Protein AF-A0A6F9AMZ8-F1 (afdb_monomer_lite)

Secondary structure (DSSP, 8-state):
----------PPP------PPEE-HHHHHHHHHSSS--EEEEE-S-HHHHHH--BTT-EE----HHHHHHTTT---HHHH---HHHHHHHHTT--SEEEEE-SS-SSGGGS-TTSHHHHHHHHHHHS--SPEEEEETTHHHHHHHH-GGGBPPPPPP----------------S----GGGSSSPEEEETTEEEE-HHHHT-HHHHHHTT--EEEE-STT---S-TTTSEEEE------S---S-------SSSSS--EEEEPPPP--

Radius of gyration: 23.76 Å; chains: 1; bounding box: 88×51×49 Å

Structure (mmCIF, N/CA/C/O backbone):
data_AF-A0A6F9AMZ8-F1
#
_entry.id   AF-A0A6F9AMZ8-F1
#
loop_
_atom_site.group_PDB
_atom_site.id
_atom_site.type_symbol
_atom_site.label_atom_id
_atom_site.label_alt_id
_atom_site.label_comp_id
_atom_site.label_asym_id
_atom_site.label_entity_id
_atom_site.label_seq_id
_atom_site.pdbx_PDB_ins_code
_atom_site.Cartn_x
_atom_site.Cartn_y
_atom_site.Cartn_z
_atom_site.occupancy
_atom_site.B_iso_or_equiv
_atom_site.auth_seq_id
_atom_site.auth_comp_id
_atom_site.auth_asym_id
_atom_site.auth_atom_id
_atom_site.pdbx_PDB_model_num
ATOM 1 N N . MET A 1 1 ? -40.903 28.924 -22.980 1.00 36.06 1 MET A N 1
ATOM 2 C CA . MET A 1 1 ? -40.533 27.976 -21.911 1.00 36.06 1 MET A CA 1
ATOM 3 C C . MET A 1 1 ? -39.067 27.618 -22.094 1.00 36.06 1 MET A C 1
ATOM 5 O O . MET A 1 1 ? -38.760 26.786 -22.932 1.00 36.06 1 MET A O 1
ATOM 9 N N . TYR A 1 2 ? -38.172 28.328 -21.408 1.00 31.27 2 TYR A N 1
ATOM 10 C CA . TYR A 1 2 ? -36.747 27.996 -21.334 1.00 31.27 2 TYR A CA 1
ATOM 11 C C . TYR A 1 2 ? -36.516 27.378 -19.954 1.00 31.27 2 TYR A C 1
ATOM 13 O O . TYR A 1 2 ? -36.885 27.982 -18.951 1.00 31.27 2 TYR A O 1
ATOM 21 N N . LEU A 1 3 ? -36.005 26.147 -19.924 1.00 33.28 3 LEU A N 1
ATOM 22 C CA . LEU A 1 3 ? -35.670 25.428 -18.698 1.00 33.28 3 LEU A CA 1
ATOM 23 C C . LEU A 1 3 ? -34.312 25.921 -18.190 1.00 33.28 3 LEU A C 1
ATOM 25 O O . LEU A 1 3 ? -33.304 25.801 -18.885 1.00 33.28 3 LEU A O 1
ATOM 29 N N . ASP A 1 4 ? -34.324 26.475 -16.981 1.00 30.81 4 ASP A N 1
ATOM 30 C CA . ASP A 1 4 ? -33.154 26.861 -16.197 1.00 30.81 4 ASP A CA 1
ATOM 31 C C . ASP A 1 4 ? -32.302 25.624 -15.871 1.00 30.81 4 ASP A C 1
ATOM 33 O O . ASP A 1 4 ? -32.706 24.744 -15.106 1.00 30.81 4 ASP A O 1
ATOM 37 N N . LEU A 1 5 ? -31.099 25.550 -16.442 1.00 36.03 5 LEU A N 1
ATOM 38 C CA . LEU A 1 5 ? -30.059 24.619 -16.008 1.00 36.03 5 LEU A CA 1
ATOM 39 C C . LEU A 1 5 ? -29.326 25.253 -14.825 1.00 36.03 5 LEU A C 1
ATOM 41 O O . LEU A 1 5 ? -28.305 25.922 -14.985 1.00 36.03 5 LEU A O 1
ATOM 45 N N . ALA A 1 6 ? -29.860 25.034 -13.624 1.00 33.53 6 ALA A N 1
ATOM 46 C CA . ALA A 1 6 ? -29.189 25.385 -12.382 1.00 33.53 6 ALA A CA 1
ATOM 47 C C . ALA A 1 6 ? -27.864 24.610 -12.271 1.00 33.53 6 ALA A C 1
ATOM 49 O O . ALA A 1 6 ? -27.819 23.427 -11.925 1.00 33.53 6 ALA A O 1
ATOM 50 N N . PHE A 1 7 ? -26.764 25.299 -12.568 1.00 36.53 7 PHE A N 1
ATOM 51 C CA . PHE A 1 7 ? -25.410 24.839 -12.299 1.00 36.53 7 PHE A CA 1
ATOM 52 C C . PHE A 1 7 ? -25.227 24.805 -10.775 1.00 36.53 7 PHE A C 1
ATOM 54 O O . PHE A 1 7 ? -24.954 25.822 -10.137 1.00 36.53 7 PHE A O 1
ATOM 61 N N . SER A 1 8 ? -25.435 23.637 -10.164 1.00 34.03 8 SER A N 1
ATOM 62 C CA . SER A 1 8 ? -25.160 23.441 -8.741 1.00 34.03 8 SER A CA 1
ATOM 63 C C . SER A 1 8 ? -23.647 23.484 -8.525 1.00 34.03 8 SER A C 1
ATOM 65 O O . SER A 1 8 ? -22.934 22.492 -8.698 1.00 34.03 8 SER A O 1
ATOM 67 N N . ALA A 1 9 ? -23.141 24.673 -8.196 1.00 36.59 9 ALA A N 1
ATOM 68 C CA . ALA A 1 9 ? -21.798 24.855 -7.681 1.00 36.59 9 ALA A CA 1
ATOM 69 C C . ALA A 1 9 ? -21.672 24.012 -6.405 1.00 36.59 9 ALA A C 1
ATOM 71 O O . ALA A 1 9 ? -22.252 24.338 -5.366 1.00 36.59 9 ALA A O 1
ATOM 72 N N . ARG A 1 10 ? -20.946 22.891 -6.499 1.00 43.25 10 ARG A N 1
ATOM 73 C CA . ARG A 1 10 ? -20.626 22.044 -5.349 1.00 43.25 10 ARG A CA 1
ATOM 74 C C . ARG A 1 10 ? -19.940 22.924 -4.309 1.00 43.25 10 ARG A C 1
ATOM 76 O O . ARG A 1 10 ? -18.829 23.402 -4.533 1.00 43.25 10 ARG A O 1
ATOM 83 N N . ARG A 1 11 ? -20.634 23.162 -3.193 1.00 38.06 11 ARG A N 1
ATOM 84 C CA . ARG A 1 11 ? -20.074 23.827 -2.015 1.00 38.06 11 ARG A CA 1
ATOM 85 C C . ARG A 1 11 ? -18.771 23.114 -1.625 1.00 38.06 11 ARG A C 1
ATOM 87 O O . ARG A 1 11 ? -18.717 21.884 -1.737 1.00 38.06 11 ARG A O 1
ATOM 94 N N . PRO A 1 12 ? -17.732 23.838 -1.171 1.00 37.72 12 PRO A N 1
ATOM 95 C CA . PRO A 1 12 ? -16.589 23.185 -0.548 1.00 37.72 12 PRO A CA 1
ATOM 96 C C . PRO A 1 12 ? -17.128 22.319 0.598 1.00 37.72 12 PRO A C 1
ATOM 98 O O . PRO A 1 12 ? -18.020 22.784 1.317 1.00 37.72 12 PRO A O 1
ATOM 101 N N . PRO A 1 13 ? -16.674 21.062 0.748 1.00 45.75 13 PRO A N 1
ATOM 102 C CA . PRO A 1 13 ? -17.138 20.245 1.850 1.00 45.75 13 PRO A CA 1
ATOM 103 C C . PRO A 1 13 ? -16.752 20.983 3.127 1.00 45.75 13 PRO A C 1
ATOM 105 O O . PRO A 1 13 ? -15.576 21.275 3.355 1.00 45.75 13 PRO A O 1
ATOM 108 N N . THR A 1 14 ? -17.754 21.332 3.930 1.00 39.12 14 THR A N 1
ATOM 109 C CA . THR A 1 14 ? -17.571 21.624 5.346 1.00 39.12 14 THR A CA 1
ATOM 110 C C . THR A 1 14 ? -16.615 20.566 5.883 1.00 39.12 14 THR A C 1
ATOM 112 O O . THR A 1 14 ? -16.843 19.376 5.662 1.00 39.12 14 THR A O 1
ATOM 115 N N . MET A 1 15 ? -15.505 20.986 6.495 1.00 40.94 15 MET A N 1
ATOM 116 C CA . MET A 1 15 ? -14.585 20.071 7.166 1.00 40.94 15 MET A CA 1
ATOM 117 C C . MET A 1 15 ? -15.348 19.416 8.316 1.00 40.94 15 MET A C 1
ATOM 119 O O . MET A 1 15 ? -15.366 19.924 9.432 1.00 40.94 15 MET A O 1
ATOM 123 N N . VAL A 1 16 ? -16.032 18.314 8.018 1.00 52.94 16 VAL A N 1
ATOM 124 C CA . VAL A 1 16 ? -16.505 17.379 9.026 1.00 52.94 16 VAL A CA 1
ATOM 125 C C . VAL A 1 16 ? -15.240 16.895 9.717 1.00 52.94 16 VAL A C 1
ATOM 127 O O . VAL A 1 16 ? -14.312 16.430 9.050 1.00 52.94 16 VAL A O 1
ATOM 130 N N . ILE A 1 17 ? -15.158 17.090 11.029 1.00 56.91 17 ILE A N 1
ATOM 131 C CA . ILE A 1 17 ? -14.096 16.492 11.830 1.00 56.91 17 ILE A CA 1
ATOM 132 C C . ILE A 1 17 ? -14.255 14.981 11.639 1.00 56.91 17 ILE A C 1
ATOM 134 O O . ILE A 1 17 ? -15.231 14.395 12.096 1.00 56.91 17 ILE A O 1
ATOM 138 N N . MET A 1 18 ? -13.361 14.380 10.855 1.00 69.19 18 MET A N 1
ATOM 139 C CA . MET A 1 18 ? -13.311 12.934 10.695 1.00 69.19 18 MET A CA 1
ATOM 140 C C . MET A 1 18 ? -12.630 12.369 11.931 1.00 69.19 18 MET A C 1
ATOM 142 O O . MET A 1 18 ? -11.423 12.533 12.098 1.00 69.19 18 MET A O 1
ATOM 146 N N . GLU A 1 19 ? -13.408 11.721 12.786 1.00 80.25 19 GLU A N 1
ATOM 147 C CA . GLU A 1 19 ? -12.882 10.902 13.869 1.00 80.25 19 GLU A CA 1
ATOM 148 C C . GLU A 1 19 ? -12.867 9.451 13.399 1.00 80.25 19 GLU A C 1
ATOM 150 O O . GLU A 1 19 ? -13.909 8.864 13.110 1.00 80.25 19 GLU A O 1
ATOM 155 N N . VAL A 1 20 ? -11.667 8.891 13.263 1.00 90.12 20 VAL A N 1
ATOM 156 C CA . VAL A 1 20 ? -11.475 7.469 12.977 1.00 90.12 20 VAL A CA 1
ATOM 157 C C . VAL A 1 20 ? -11.082 6.788 14.284 1.00 90.12 20 VAL A C 1
ATOM 159 O O . VAL A 1 20 ? -10.084 7.200 14.884 1.00 90.12 20 VAL A O 1
ATOM 162 N N . PRO A 1 21 ? -11.829 5.770 14.747 1.00 94.06 21 PRO A N 1
ATOM 163 C CA . PRO A 1 21 ? -11.469 5.040 15.953 1.00 94.06 21 PRO A CA 1
ATOM 164 C C . PRO A 1 21 ? -10.125 4.331 15.774 1.00 94.06 21 PRO A C 1
ATOM 166 O O . PRO A 1 21 ? -9.800 3.831 14.693 1.00 94.06 21 PRO A O 1
ATOM 169 N N . SER A 1 22 ? -9.335 4.278 16.843 1.00 95.12 22 SER A N 1
ATOM 170 C CA . SER A 1 22 ? -8.079 3.538 16.851 1.00 95.12 22 SER A CA 1
ATOM 171 C C . SER A 1 22 ? -8.275 2.090 17.300 1.00 95.12 22 SER A C 1
ATOM 173 O O . SER A 1 22 ? -9.162 1.782 18.093 1.00 95.12 22 SER A O 1
ATOM 175 N N . ILE A 1 23 ? -7.422 1.208 16.789 1.00 96.81 23 ILE A N 1
ATOM 176 C CA . ILE A 1 23 ? -7.303 -0.196 17.183 1.00 96.81 23 ILE A CA 1
ATOM 177 C C . ILE A 1 23 ? -5.849 -0.472 17.582 1.00 96.81 23 ILE A C 1
ATOM 179 O O . ILE A 1 23 ? -4.932 0.122 17.011 1.00 96.81 23 ILE A O 1
ATOM 183 N N . ASP A 1 24 ? -5.628 -1.324 18.582 1.00 97.38 24 ASP A N 1
ATOM 184 C CA . ASP A 1 24 ? -4.285 -1.755 18.979 1.00 97.38 24 ASP A CA 1
ATOM 185 C C . ASP A 1 24 ? -3.801 -2.968 18.166 1.00 97.38 24 ASP A C 1
ATOM 187 O O . ASP A 1 24 ? -4.548 -3.577 17.393 1.00 97.38 24 ASP A O 1
ATOM 191 N N . ALA A 1 25 ? -2.517 -3.298 18.312 1.00 97.12 25 ALA A N 1
ATOM 192 C CA . ALA A 1 25 ? -1.892 -4.381 17.564 1.00 97.12 25 ALA A CA 1
ATOM 193 C C . ALA A 1 25 ? -2.516 -5.749 17.892 1.00 97.12 25 ALA A C 1
ATOM 195 O O . ALA A 1 25 ? -2.756 -6.542 16.982 1.00 97.12 25 ALA A O 1
ATOM 196 N N . VAL A 1 26 ? -2.849 -5.991 19.165 1.00 96.75 26 VAL A N 1
ATOM 197 C CA . VAL A 1 26 ? -3.501 -7.225 19.641 1.00 96.75 26 VAL A CA 1
ATOM 198 C C . VAL A 1 26 ? -4.851 -7.431 18.952 1.00 96.75 26 VAL A C 1
ATOM 200 O O . VAL A 1 26 ? -5.143 -8.509 18.434 1.00 96.75 26 VAL A O 1
ATOM 203 N N . SER A 1 27 ? -5.673 -6.385 18.909 1.00 95.75 27 SER A N 1
ATOM 204 C CA . SER A 1 27 ? -6.998 -6.437 18.297 1.00 95.75 27 SER A CA 1
ATOM 205 C C . SER A 1 27 ? -6.905 -6.583 16.777 1.00 95.75 27 SER A C 1
ATOM 207 O O . SER A 1 27 ? -7.666 -7.357 16.198 1.00 95.75 27 SER A O 1
ATOM 209 N N . LEU A 1 28 ? -5.948 -5.905 16.120 1.00 96.38 28 LEU A N 1
ATOM 210 C CA . LEU A 1 28 ? -5.690 -6.106 14.689 1.00 96.38 28 LEU A CA 1
ATOM 211 C C . LEU A 1 28 ? -5.274 -7.552 14.398 1.00 96.38 28 LEU A C 1
ATOM 213 O O . LEU A 1 28 ? -5.799 -8.155 13.465 1.00 96.38 28 LEU A O 1
ATOM 217 N N . ARG A 1 29 ? -4.378 -8.131 15.201 1.00 95.19 29 ARG A N 1
ATOM 218 C CA . ARG A 1 29 ? -3.999 -9.540 15.069 1.00 95.19 29 ARG A CA 1
ATOM 219 C C . ARG A 1 29 ? -5.225 -10.456 15.136 1.00 95.19 29 ARG A C 1
ATOM 221 O O . ARG A 1 29 ? -5.391 -11.294 14.254 1.00 95.19 29 ARG A O 1
ATOM 228 N N . GLY A 1 30 ? -6.114 -10.244 16.108 1.00 93.75 30 GLY A N 1
ATOM 229 C CA . GLY A 1 30 ? -7.360 -11.010 16.219 1.00 93.75 30 GLY A CA 1
ATOM 230 C C . GLY A 1 30 ? -8.255 -10.906 14.976 1.00 93.75 30 GLY A C 1
ATOM 231 O O . GLY A 1 30 ? -8.866 -11.894 14.576 1.00 93.75 30 GLY A O 1
ATOM 232 N N . LEU A 1 31 ? -8.293 -9.739 14.318 1.00 92.75 31 LEU A N 1
ATOM 233 C CA . LEU A 1 31 ? -9.015 -9.557 13.051 1.00 92.75 31 LEU A CA 1
ATOM 234 C C . LEU A 1 31 ? -8.361 -10.282 11.865 1.00 92.75 31 LEU A C 1
ATOM 236 O O . LEU A 1 31 ? -9.064 -10.648 10.926 1.00 92.75 31 LEU A O 1
ATOM 240 N N . LEU A 1 32 ? -7.036 -10.447 11.879 1.00 92.19 32 LEU A N 1
ATOM 241 C CA . LEU A 1 32 ? -6.281 -11.107 10.810 1.00 92.19 32 LEU A CA 1
ATOM 242 C C . LEU A 1 32 ? -6.277 -12.636 10.942 1.00 92.19 32 LEU A C 1
ATOM 244 O O . LEU A 1 32 ? -6.257 -13.326 9.927 1.00 92.19 32 LEU A O 1
ATOM 248 N N . GLU A 1 33 ? -6.282 -13.157 12.170 1.00 88.94 33 GLU A N 1
ATOM 249 C CA . GLU A 1 33 ? -6.284 -14.601 12.461 1.00 88.94 33 GLU A CA 1
ATOM 250 C C . GLU A 1 33 ? -7.698 -15.213 12.502 1.00 88.94 33 GLU A C 1
ATOM 252 O O . GLU A 1 33 ? -7.834 -16.435 12.508 1.00 88.94 33 GLU A O 1
ATOM 257 N N . GLY A 1 34 ? -8.752 -14.391 12.549 1.00 76.94 34 GLY A N 1
ATOM 258 C CA . GLY A 1 34 ? -10.135 -14.862 12.628 1.00 76.94 34 GLY A CA 1
ATOM 259 C C . GLY A 1 34 ? -10.573 -15.711 11.425 1.00 76.94 34 GLY A C 1
ATOM 260 O O . GLY A 1 34 ? -10.148 -15.485 10.296 1.00 76.94 34 GLY A O 1
ATOM 261 N N . GLU A 1 35 ? -11.490 -16.658 11.660 1.00 58.66 35 GLU A N 1
ATOM 262 C CA . GLU A 1 35 ? -11.993 -17.613 10.649 1.00 58.66 35 GLU A CA 1
ATOM 263 C C . GLU A 1 35 ? -12.826 -16.977 9.513 1.00 58.66 35 GLU A C 1
ATOM 265 O O . GLU A 1 35 ? -13.243 -17.672 8.588 1.00 58.66 35 GLU A O 1
ATOM 270 N N . ASP A 1 36 ? -13.052 -15.661 9.544 1.00 55.28 36 ASP A N 1
ATOM 271 C CA . ASP A 1 36 ? -13.766 -14.927 8.501 1.00 55.28 36 ASP A CA 1
ATOM 272 C C . ASP A 1 36 ? -12.936 -13.710 8.036 1.00 55.28 36 ASP A C 1
ATOM 274 O O . ASP A 1 36 ? -12.814 -12.729 8.783 1.00 55.28 36 ASP A O 1
ATOM 278 N N . PRO A 1 37 ? -12.327 -13.746 6.831 1.00 60.91 37 PRO A N 1
ATOM 279 C CA . PRO A 1 37 ? -11.331 -12.777 6.375 1.00 60.91 37 PRO A CA 1
ATOM 280 C C . PRO A 1 37 ? -11.999 -11.494 5.862 1.00 60.91 37 PRO A C 1
ATOM 282 O O . PRO A 1 37 ? -11.963 -11.162 4.676 1.00 60.91 37 PRO A O 1
ATOM 285 N N . GLY A 1 38 ? -12.619 -10.759 6.783 1.00 84.25 38 GLY A N 1
ATOM 286 C CA . GLY A 1 38 ? -13.282 -9.485 6.522 1.00 84.25 38 GLY A CA 1
ATOM 287 C C . GLY A 1 38 ? -12.400 -8.258 6.770 1.00 84.25 38 GLY A C 1
ATOM 288 O O . GLY A 1 38 ? -12.927 -7.149 6.746 1.00 84.25 38 GLY A O 1
ATOM 289 N N . CYS A 1 39 ? -11.101 -8.412 7.048 1.00 92.88 39 CYS A N 1
ATOM 290 C CA . CYS A 1 39 ? -10.210 -7.295 7.370 1.00 92.88 39 CYS A CA 1
ATOM 291 C C . CYS A 1 39 ? -9.264 -6.959 6.209 1.00 92.88 39 CYS A C 1
ATOM 293 O O . CYS A 1 39 ? -8.435 -7.776 5.812 1.00 92.88 39 CYS A O 1
ATOM 295 N N . LEU A 1 40 ? -9.348 -5.728 5.701 1.00 94.44 40 LEU A N 1
ATOM 296 C CA . LEU A 1 40 ? -8.389 -5.170 4.748 1.00 94.44 40 LEU A CA 1
ATOM 297 C C . LEU A 1 40 ? -7.435 -4.214 5.461 1.00 94.44 40 LEU A C 1
ATOM 299 O O . LEU A 1 40 ? -7.866 -3.218 6.040 1.00 94.44 40 LEU A O 1
ATOM 303 N N . VAL A 1 41 ? -6.131 -4.465 5.357 1.00 96.69 41 VAL A N 1
ATOM 304 C CA . VAL A 1 41 ? -5.103 -3.549 5.866 1.00 96.69 41 VAL A CA 1
ATOM 305 C C . VAL A 1 41 ? -4.577 -2.679 4.728 1.00 96.69 41 VAL A C 1
ATOM 307 O O . VAL A 1 41 ? -4.056 -3.189 3.734 1.00 96.69 41 VAL A O 1
ATOM 310 N N . LEU A 1 42 ? -4.698 -1.361 4.883 1.00 96.31 42 LEU A N 1
ATOM 311 C CA . LEU A 1 42 ? -4.205 -0.353 3.950 1.00 96.31 42 LEU A CA 1
ATOM 312 C C . LEU A 1 42 ? -2.976 0.352 4.535 1.00 96.31 42 LEU A C 1
ATOM 314 O O . LEU A 1 42 ? -3.078 1.234 5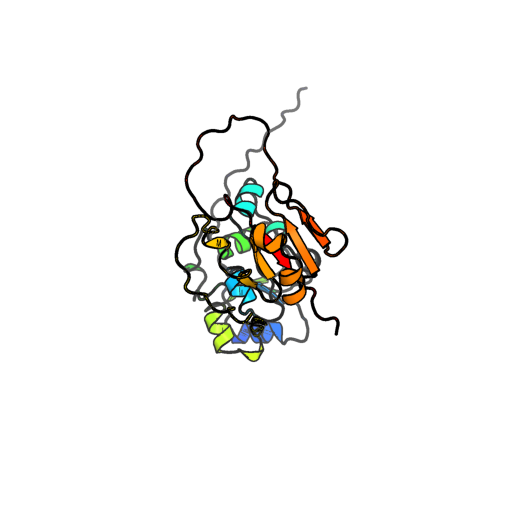.392 1.00 96.31 42 LEU A O 1
ATOM 318 N N . ASP A 1 43 ? -1.802 -0.031 4.041 1.00 96.81 43 ASP A N 1
ATOM 319 C CA . ASP A 1 43 ? -0.522 0.529 4.468 1.00 96.81 43 ASP A CA 1
ATOM 320 C C . ASP A 1 43 ? -0.262 1.859 3.747 1.00 96.81 43 ASP A C 1
ATOM 322 O O . ASP A 1 43 ? -0.086 1.908 2.526 1.00 96.81 43 ASP A O 1
ATOM 326 N N . CYS A 1 44 ? -0.265 2.952 4.510 1.00 95.56 44 CYS A N 1
ATOM 327 C CA . CYS A 1 44 ? -0.092 4.312 4.003 1.00 95.56 44 CYS A CA 1
ATOM 328 C C . CYS A 1 44 ? 1.356 4.816 4.073 1.00 95.56 44 CYS A C 1
ATOM 330 O O . CYS A 1 44 ? 1.593 6.003 3.807 1.00 95.56 44 CYS A O 1
ATOM 332 N N . ARG A 1 45 ? 2.315 3.952 4.431 1.00 94.75 45 ARG A N 1
ATOM 333 C CA . ARG A 1 45 ? 3.742 4.283 4.434 1.00 94.75 45 ARG A CA 1
ATOM 334 C C . ARG A 1 45 ? 4.267 4.426 3.011 1.00 94.75 45 ARG A C 1
ATOM 336 O O . ARG A 1 45 ? 3.592 4.158 2.010 1.00 94.75 45 ARG A O 1
ATOM 343 N N . SER A 1 46 ? 5.511 4.888 2.919 1.00 90.19 46 SER A N 1
ATOM 344 C CA . SER A 1 46 ? 6.190 5.004 1.634 1.00 90.19 46 SER A CA 1
ATOM 345 C C . SER A 1 46 ? 6.284 3.643 0.938 1.00 90.19 46 SER A C 1
ATOM 347 O O . SER A 1 46 ? 6.386 2.603 1.586 1.00 90.19 46 SER A O 1
ATOM 349 N N . PHE A 1 47 ? 6.307 3.657 -0.396 1.00 86.31 47 PHE A N 1
ATOM 350 C CA . PHE A 1 47 ? 6.493 2.443 -1.188 1.00 86.31 47 PHE A CA 1
ATOM 351 C C . PHE A 1 47 ? 7.767 1.686 -0.783 1.00 86.31 47 PHE A C 1
ATOM 353 O O . PHE A 1 47 ? 7.749 0.464 -0.702 1.00 86.31 47 PHE A O 1
ATOM 360 N N . PHE A 1 48 ? 8.858 2.392 -0.475 1.00 85.56 48 PHE A N 1
ATOM 361 C CA . PHE A 1 48 ? 10.087 1.754 -0.001 1.00 85.56 48 PHE A CA 1
ATOM 362 C C . PHE A 1 48 ? 9.894 1.090 1.364 1.00 85.56 48 PHE A C 1
ATOM 364 O O . PHE A 1 48 ? 10.198 -0.090 1.489 1.00 85.56 48 PHE A O 1
ATOM 371 N N . SER A 1 49 ? 9.309 1.796 2.340 1.00 90.94 49 SER A N 1
ATOM 372 C CA . SER A 1 49 ? 9.017 1.238 3.671 1.00 90.94 49 SER A CA 1
ATOM 373 C C . SER A 1 49 ? 8.171 -0.033 3.575 1.00 90.94 49 SER A C 1
ATOM 375 O O . SER A 1 49 ? 8.494 -1.033 4.209 1.00 90.94 49 SER A O 1
ATOM 377 N N . PHE A 1 50 ? 7.129 -0.009 2.737 1.00 92.12 50 PHE A N 1
ATOM 378 C CA . PHE A 1 50 ? 6.261 -1.160 2.499 1.00 92.12 50 PHE A CA 1
ATOM 379 C C . PHE A 1 50 ? 7.020 -2.349 1.898 1.00 92.12 50 PHE A C 1
ATOM 381 O O . PHE A 1 50 ? 6.896 -3.468 2.386 1.00 92.12 50 PHE A O 1
ATOM 388 N N . ASN A 1 51 ? 7.824 -2.129 0.852 1.00 87.69 51 ASN A N 1
ATOM 389 C CA . ASN A 1 51 ? 8.564 -3.224 0.215 1.00 87.69 51 ASN A CA 1
ATOM 390 C C . ASN A 1 51 ? 9.712 -3.761 1.078 1.00 87.69 51 ASN A C 1
ATOM 392 O O . ASN A 1 51 ? 10.107 -4.908 0.894 1.00 87.69 51 ASN A O 1
ATOM 396 N N . SER A 1 52 ? 10.251 -2.966 2.006 1.00 88.50 52 SER A N 1
ATOM 397 C CA . SER A 1 52 ? 11.236 -3.463 2.971 1.00 88.50 52 SER A CA 1
ATOM 398 C C . SER A 1 52 ? 10.614 -4.461 3.948 1.00 88.50 52 SER A C 1
ATOM 400 O O . SER A 1 52 ? 11.218 -5.494 4.219 1.00 88.50 52 SER A O 1
ATOM 402 N N . SER A 1 53 ? 9.424 -4.165 4.473 1.00 93.69 53 SER A N 1
ATOM 403 C CA . SER A 1 53 ? 8.624 -5.080 5.294 1.00 93.69 53 SER A CA 1
ATOM 404 C C . SER A 1 53 ? 7.232 -4.485 5.505 1.00 93.69 53 SER A C 1
ATOM 406 O O . SER A 1 53 ? 7.100 -3.271 5.656 1.00 93.69 53 SER A O 1
ATOM 408 N N . HIS A 1 54 ? 6.194 -5.313 5.536 1.00 95.62 54 HIS A N 1
ATOM 409 C CA . HIS A 1 54 ? 4.802 -4.912 5.765 1.00 95.62 54 HIS A CA 1
ATOM 410 C C . HIS A 1 54 ? 4.005 -6.053 6.403 1.00 95.62 54 HIS A C 1
ATOM 412 O O . HIS A 1 54 ? 4.444 -7.200 6.391 1.00 95.62 54 HIS A O 1
ATOM 418 N N . ILE A 1 55 ? 2.820 -5.760 6.946 1.00 96.69 55 ILE A N 1
ATOM 419 C CA . ILE A 1 55 ? 1.927 -6.790 7.501 1.00 96.69 55 ILE A CA 1
ATOM 420 C C . ILE A 1 55 ? 1.475 -7.716 6.366 1.00 96.69 55 ILE A C 1
ATOM 422 O O . ILE A 1 55 ? 1.060 -7.240 5.307 1.00 96.69 55 ILE A O 1
ATOM 426 N N . SER A 1 56 ? 1.537 -9.027 6.571 1.00 93.75 56 SER A N 1
ATOM 427 C CA . SER A 1 56 ? 1.147 -10.018 5.565 1.00 93.75 56 SER A CA 1
ATOM 428 C C . SER A 1 56 ? -0.296 -9.796 5.101 1.00 93.75 56 SER A C 1
ATOM 430 O O . SER A 1 56 ? -1.196 -9.592 5.911 1.00 93.75 56 SER A O 1
ATOM 432 N N . GLY A 1 57 ? -0.518 -9.789 3.784 1.00 91.19 57 GLY A N 1
ATOM 433 C CA . GLY A 1 57 ? -1.835 -9.526 3.189 1.00 91.19 57 GLY A CA 1
ATOM 434 C C . GLY A 1 57 ? -2.261 -8.051 3.155 1.00 91.19 57 GLY A C 1
ATOM 435 O O . GLY A 1 57 ? -3.322 -7.741 2.611 1.00 91.19 57 GLY A O 1
ATOM 436 N N . SER A 1 58 ? -1.452 -7.123 3.681 1.00 94.56 58 SER A N 1
ATOM 437 C CA . SER A 1 58 ? -1.727 -5.687 3.550 1.00 94.56 58 SER A CA 1
ATOM 438 C C . SER A 1 58 ? -1.498 -5.176 2.124 1.00 94.56 58 SER A C 1
ATOM 440 O O . SER A 1 58 ? -0.724 -5.729 1.344 1.00 94.56 58 SER A O 1
ATOM 442 N N . THR A 1 59 ? -2.187 -4.092 1.773 1.00 93.88 59 THR A N 1
ATOM 443 C CA . THR A 1 59 ? -2.070 -3.424 0.473 1.00 93.88 59 THR A CA 1
ATOM 444 C C . THR A 1 59 ? -1.491 -2.028 0.658 1.00 93.88 59 THR A C 1
ATOM 446 O O . THR A 1 59 ? -2.049 -1.216 1.396 1.00 93.88 59 THR A O 1
ATOM 449 N N . ASN A 1 60 ? -0.401 -1.710 -0.047 1.00 93.81 60 ASN A N 1
ATOM 450 C CA . ASN A 1 60 ? 0.139 -0.352 -0.055 1.00 93.81 60 ASN A CA 1
ATOM 451 C C . ASN A 1 60 ? -0.804 0.616 -0.777 1.00 93.81 60 ASN A C 1
ATOM 453 O O . ASN A 1 60 ? -1.183 0.401 -1.935 1.00 93.81 60 ASN A O 1
ATOM 457 N N . VAL A 1 61 ? -1.127 1.721 -0.113 1.00 91.81 61 VAL A N 1
ATOM 458 C CA . VAL A 1 61 ? -1.934 2.789 -0.691 1.00 91.81 61 VAL A CA 1
ATOM 459 C C . VAL A 1 61 ? -1.110 3.572 -1.704 1.00 91.81 61 VAL A C 1
ATOM 461 O O . VAL A 1 61 ? -0.075 4.163 -1.386 1.00 91.81 61 VAL A O 1
ATOM 464 N N . ARG A 1 62 ? -1.600 3.653 -2.947 1.00 77.12 62 ARG A N 1
ATOM 465 C CA . ARG A 1 62 ? -0.903 4.411 -3.993 1.00 77.12 62 ARG A CA 1
ATOM 466 C C . ARG A 1 62 ? -1.257 5.880 -3.958 1.00 77.12 62 ARG A C 1
ATOM 468 O O . ARG A 1 62 ? -2.225 6.333 -4.559 1.00 77.12 62 ARG A O 1
ATOM 475 N N . PHE A 1 63 ? -0.378 6.654 -3.338 1.00 74.44 63 PHE A N 1
ATOM 476 C CA . PHE A 1 63 ? -0.568 8.089 -3.272 1.00 74.44 63 PHE A CA 1
ATOM 477 C C . PHE A 1 63 ? 0.700 8.875 -3.599 1.00 74.44 63 PHE A C 1
ATOM 479 O O . PHE A 1 63 ? 1.530 9.151 -2.741 1.00 74.44 63 PHE A O 1
ATOM 486 N N . SER A 1 64 ? 0.843 9.270 -4.868 1.00 69.38 64 SER A N 1
ATOM 487 C CA . SER A 1 64 ? 1.935 10.140 -5.321 1.00 69.38 64 SER A CA 1
ATOM 488 C C . SER A 1 64 ? 1.444 11.546 -5.667 1.00 69.38 64 SER A C 1
ATOM 490 O O . SER A 1 64 ? 0.259 11.776 -5.927 1.00 69.38 64 SER A O 1
ATOM 492 N N . THR A 1 65 ? 2.372 12.502 -5.752 1.00 72.00 65 THR A N 1
ATOM 493 C CA . THR A 1 65 ? 2.097 13.859 -6.264 1.00 72.00 65 THR A CA 1
ATOM 494 C C . THR A 1 65 ? 1.453 13.830 -7.655 1.00 72.00 65 THR A C 1
ATOM 496 O O . THR A 1 65 ? 0.610 14.670 -7.974 1.00 72.00 65 THR A O 1
ATOM 499 N N . ILE A 1 66 ? 1.792 12.823 -8.466 1.00 72.50 66 ILE A N 1
ATOM 500 C CA . ILE A 1 66 ? 1.216 12.584 -9.791 1.00 72.50 66 ILE A CA 1
ATOM 501 C C . ILE A 1 66 ? -0.242 12.131 -9.676 1.00 72.50 66 ILE A C 1
ATOM 503 O O . ILE A 1 66 ? -1.091 12.674 -10.382 1.00 72.50 66 ILE A O 1
ATOM 507 N N . VAL A 1 67 ? -0.547 11.182 -8.783 1.00 72.75 67 VAL A N 1
ATOM 508 C CA . VAL A 1 67 ? -1.929 10.737 -8.518 1.00 72.75 67 VAL A CA 1
ATOM 509 C C . VAL A 1 67 ? -2.775 11.920 -8.046 1.00 72.75 67 VAL A C 1
ATOM 511 O O . VAL A 1 67 ? -3.827 12.188 -8.627 1.00 72.75 67 VAL A O 1
ATOM 514 N N . ARG A 1 68 ? -2.261 12.712 -7.092 1.00 74.25 68 ARG A N 1
ATOM 515 C CA . ARG A 1 68 ? -2.925 13.926 -6.587 1.00 74.25 68 ARG A CA 1
ATOM 516 C C . ARG A 1 68 ? -3.222 14.933 -7.706 1.00 74.25 68 ARG A C 1
ATOM 518 O O . ARG A 1 68 ? -4.334 15.450 -7.774 1.00 74.25 68 ARG A O 1
ATOM 525 N N . ARG A 1 69 ? -2.262 15.185 -8.609 1.00 74.25 69 ARG A N 1
ATOM 526 C CA . ARG A 1 69 ? -2.459 16.077 -9.771 1.00 74.25 69 ARG A CA 1
ATOM 527 C C . ARG A 1 69 ? -3.480 15.528 -10.770 1.00 74.25 69 ARG A C 1
ATOM 529 O O . ARG A 1 69 ? -4.279 16.295 -11.303 1.00 74.25 69 ARG A O 1
ATOM 536 N N . ARG A 1 70 ? -3.461 14.219 -11.045 1.00 72.69 70 ARG A N 1
ATOM 537 C CA . ARG A 1 70 ? -4.356 13.581 -12.031 1.00 72.69 70 ARG A CA 1
ATOM 538 C C . ARG A 1 70 ? -5.804 13.501 -11.558 1.00 72.69 70 ARG A C 1
ATOM 540 O O . ARG A 1 70 ? -6.698 13.575 -12.392 1.00 72.69 70 ARG A O 1
ATOM 547 N N . ALA A 1 71 ? -6.027 13.425 -10.251 1.00 70.94 71 ALA A N 1
ATOM 548 C CA . ALA A 1 71 ? -7.353 13.283 -9.662 1.00 70.94 71 ALA A CA 1
ATOM 549 C C . ALA A 1 71 ? -8.240 14.548 -9.721 1.00 70.94 71 ALA A C 1
ATOM 551 O O . ALA A 1 71 ? -9.366 14.513 -9.237 1.00 70.94 71 ALA A O 1
ATOM 552 N N . ARG A 1 72 ? -7.764 15.674 -10.289 1.00 67.69 72 ARG A N 1
ATOM 553 C CA . ARG A 1 72 ? -8.546 16.907 -10.567 1.00 67.69 72 ARG A CA 1
ATOM 554 C C . ARG A 1 72 ? -9.483 17.368 -9.425 1.00 67.69 72 ARG A C 1
ATOM 556 O O . ARG A 1 72 ? -10.559 17.893 -9.683 1.00 67.69 72 ARG A O 1
ATOM 563 N N . GLY A 1 73 ? -9.076 17.189 -8.165 1.00 62.53 73 GLY A N 1
ATOM 564 C CA . GLY A 1 73 ? -9.838 17.623 -6.983 1.00 62.53 73 GLY A CA 1
ATOM 565 C C . GLY A 1 73 ? -10.681 16.545 -6.283 1.00 62.53 73 GLY A C 1
ATOM 566 O O . GLY A 1 73 ? -11.267 16.832 -5.239 1.00 62.53 73 GLY A O 1
ATOM 567 N N . GLY A 1 74 ? -10.711 15.303 -6.782 1.00 70.56 74 GLY A N 1
ATOM 568 C CA . GLY A 1 74 ? -11.456 14.198 -6.170 1.00 70.56 74 GLY A CA 1
ATOM 569 C C . GLY A 1 74 ? -10.657 12.900 -6.112 1.00 70.56 74 GLY A C 1
ATOM 570 O O . GLY A 1 74 ? -10.543 12.191 -7.105 1.00 70.56 74 GLY A O 1
ATOM 571 N N . LEU A 1 75 ? -10.129 12.571 -4.934 1.00 77.44 75 LEU A N 1
ATOM 572 C CA . LEU A 1 75 ? -9.540 11.261 -4.659 1.00 77.44 75 LEU A CA 1
ATOM 573 C C . LEU A 1 75 ? -10.659 10.300 -4.270 1.00 77.44 75 LEU A C 1
ATOM 575 O O . LEU A 1 75 ? -11.396 10.581 -3.328 1.00 77.44 75 LEU A O 1
ATOM 579 N N . GLY A 1 76 ? -10.782 9.206 -5.014 1.00 83.44 76 GLY A N 1
ATOM 580 C CA . GLY A 1 76 ? -11.724 8.119 -4.735 1.00 83.44 76 GLY A CA 1
ATOM 581 C C . GLY A 1 76 ? -11.002 6.789 -4.541 1.00 83.44 76 GLY A C 1
ATOM 582 O O . GLY A 1 76 ? -9.789 6.710 -4.760 1.00 83.44 76 GLY A O 1
ATOM 583 N N . VAL A 1 77 ? -11.756 5.743 -4.199 1.00 84.88 77 VAL A N 1
ATOM 584 C CA . VAL A 1 77 ? -11.237 4.401 -3.874 1.00 84.88 77 VAL A CA 1
ATOM 585 C C . VAL A 1 77 ? -10.301 3.848 -4.959 1.00 84.88 77 VAL A C 1
ATOM 587 O O . VAL A 1 77 ? -9.225 3.337 -4.655 1.00 84.88 77 VAL A O 1
ATOM 590 N N . GLY A 1 78 ? -10.626 4.056 -6.241 1.00 83.69 78 GLY A N 1
ATOM 591 C CA . GLY A 1 78 ? -9.781 3.616 -7.362 1.00 83.69 78 GLY A CA 1
ATOM 592 C C . GLY A 1 78 ? -8.384 4.241 -7.433 1.00 83.69 78 GLY A C 1
ATOM 593 O O . GLY A 1 78 ? -7.509 3.705 -8.106 1.00 83.69 78 GLY A O 1
ATOM 594 N N . HIS A 1 79 ? -8.152 5.353 -6.734 1.00 83.19 79 HIS A N 1
ATOM 595 C CA . HIS A 1 79 ? -6.829 5.972 -6.649 1.00 83.19 79 HIS A CA 1
ATOM 596 C C . HIS A 1 79 ? -6.007 5.420 -5.484 1.00 83.19 79 HIS A C 1
ATOM 598 O O . HIS A 1 79 ? -4.785 5.419 -5.575 1.00 83.19 79 HIS A O 1
ATOM 604 N N . ILE A 1 80 ? -6.659 4.975 -4.406 1.00 86.12 80 ILE A N 1
ATOM 605 C CA . ILE A 1 80 ? -5.989 4.524 -3.179 1.00 86.12 80 ILE A CA 1
ATOM 606 C C . ILE A 1 80 ? -5.698 3.019 -3.206 1.00 86.12 80 ILE A C 1
ATOM 608 O O . ILE A 1 80 ? -4.635 2.616 -2.742 1.00 86.12 80 ILE A O 1
ATOM 612 N N . VAL A 1 81 ? -6.575 2.215 -3.821 1.00 88.19 81 VAL A N 1
ATOM 613 C CA . VAL A 1 81 ? -6.418 0.760 -3.979 1.00 88.19 81 VAL A CA 1
ATOM 614 C C . VAL A 1 81 ? -6.188 0.433 -5.463 1.00 88.19 81 VAL A C 1
ATOM 616 O O . VAL A 1 81 ? -7.141 0.408 -6.251 1.00 88.19 81 VAL A O 1
ATOM 619 N N . PRO A 1 82 ? -4.926 0.227 -5.892 1.00 77.44 82 PRO A N 1
ATOM 620 C CA . PRO A 1 82 ? -4.609 0.009 -7.302 1.00 77.44 82 PRO A CA 1
ATOM 621 C C . PRO A 1 82 ? -4.940 -1.403 -7.791 1.00 77.44 82 PRO A C 1
ATOM 623 O O . PRO A 1 82 ? -5.213 -1.563 -8.977 1.00 77.44 82 PRO A O 1
ATOM 626 N N . ASN A 1 83 ? -4.890 -2.407 -6.908 1.00 86.00 83 ASN A N 1
ATOM 627 C CA . ASN A 1 83 ? -5.262 -3.776 -7.246 1.00 86.00 83 ASN A CA 1
ATOM 628 C C . ASN A 1 83 ? -6.775 -3.832 -7.501 1.00 86.00 83 ASN A C 1
ATOM 630 O O . ASN A 1 83 ? -7.562 -3.401 -6.657 1.00 86.00 83 ASN A O 1
ATOM 634 N N . GLU A 1 84 ? -7.170 -4.301 -8.685 1.00 88.62 84 GLU A N 1
ATOM 635 C CA . GLU A 1 84 ? -8.573 -4.289 -9.100 1.00 88.62 84 GLU A CA 1
ATOM 636 C C . GLU A 1 84 ? -9.419 -5.271 -8.297 1.00 88.62 84 GLU A C 1
ATOM 638 O O . GLU A 1 84 ? -10.523 -4.911 -7.903 1.00 88.62 84 GLU A O 1
ATOM 643 N N . ASP A 1 85 ? -8.888 -6.451 -7.980 1.00 89.75 85 ASP A N 1
ATOM 644 C CA . ASP A 1 85 ? -9.586 -7.469 -7.195 1.00 89.75 85 ASP A CA 1
ATOM 645 C C . ASP A 1 85 ? -9.847 -6.974 -5.771 1.00 89.75 85 ASP A C 1
ATOM 647 O O . ASP A 1 85 ? -10.994 -6.931 -5.334 1.00 89.75 85 ASP A O 1
ATOM 651 N N . THR A 1 86 ? -8.816 -6.492 -5.067 1.00 90.25 86 THR A N 1
ATOM 652 C CA . THR A 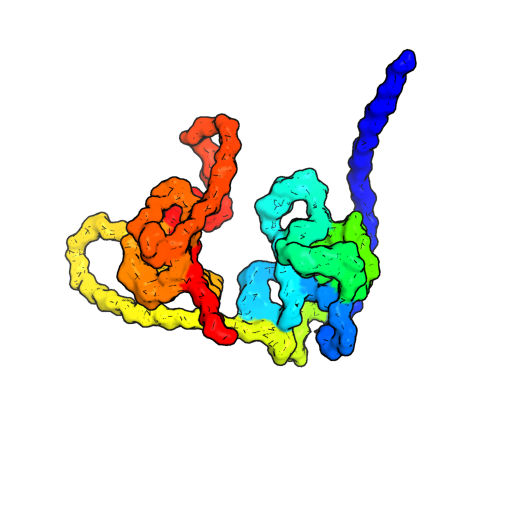1 86 ? -8.955 -5.895 -3.726 1.00 90.25 86 THR A CA 1
ATOM 653 C C . THR A 1 86 ? -9.951 -4.740 -3.737 1.00 90.25 86 THR A C 1
ATOM 655 O O . THR A 1 86 ? -10.776 -4.612 -2.834 1.00 90.25 86 THR A O 1
ATOM 658 N N . ARG A 1 87 ? -9.897 -3.893 -4.770 1.00 91.00 87 ARG A N 1
ATOM 659 C CA . ARG A 1 87 ? -10.823 -2.771 -4.924 1.00 91.00 87 ARG A CA 1
ATOM 660 C C . ARG A 1 87 ? -12.258 -3.247 -5.134 1.00 91.00 87 ARG A C 1
ATOM 662 O O . ARG A 1 87 ? -13.157 -2.696 -4.510 1.00 91.00 87 ARG A O 1
ATOM 669 N N . ASN A 1 88 ? -12.478 -4.241 -5.987 1.00 91.19 88 ASN A N 1
ATOM 670 C CA . ASN A 1 88 ? -13.809 -4.774 -6.260 1.00 91.19 88 ASN A CA 1
ATOM 671 C C . ASN A 1 88 ? -14.402 -5.427 -5.010 1.00 91.19 88 ASN A C 1
ATOM 673 O O . ASN A 1 88 ? -15.546 -5.133 -4.687 1.00 91.19 88 ASN A O 1
ATOM 677 N N . ARG A 1 89 ? -13.600 -6.200 -4.265 1.00 91.00 89 ARG A N 1
ATOM 678 C CA . ARG A 1 89 ? -13.988 -6.802 -2.978 1.00 91.00 89 ARG A CA 1
ATOM 679 C C . ARG A 1 89 ? -14.335 -5.758 -1.913 1.00 91.00 89 ARG A C 1
ATOM 681 O O . ARG A 1 89 ? -15.260 -5.924 -1.124 1.00 91.00 89 ARG A O 1
ATOM 688 N N . LEU A 1 90 ? -13.603 -4.644 -1.900 1.00 90.38 90 LEU A N 1
ATOM 689 C CA . LEU A 1 90 ? -13.917 -3.510 -1.034 1.00 90.38 90 LEU A CA 1
ATOM 690 C C . LEU A 1 90 ? -15.245 -2.862 -1.412 1.00 90.38 90 LEU A C 1
ATOM 692 O O . LEU A 1 90 ? -16.072 -2.629 -0.540 1.00 90.38 90 LEU A O 1
ATOM 696 N N . LEU A 1 91 ? -15.472 -2.603 -2.697 1.00 89.50 91 LEU A N 1
ATOM 697 C CA . LEU A 1 91 ? -16.703 -1.969 -3.172 1.00 89.50 91 LEU A CA 1
ATOM 698 C C . LEU A 1 91 ? -17.930 -2.894 -3.097 1.00 89.50 91 LEU A C 1
ATOM 700 O O . LEU A 1 91 ? -19.045 -2.396 -2.966 1.00 89.50 91 LEU A O 1
ATOM 704 N N . SER A 1 92 ? -17.744 -4.216 -3.157 1.00 89.44 92 SER A N 1
ATOM 705 C CA . SER A 1 92 ? -18.808 -5.213 -2.970 1.00 89.44 92 SER A CA 1
ATOM 706 C C . SER A 1 92 ? -19.178 -5.439 -1.499 1.00 89.44 92 SER A C 1
ATOM 708 O O . SER A 1 92 ? -20.149 -6.143 -1.227 1.00 89.44 92 SER A O 1
ATOM 710 N N . GLY A 1 93 ? -18.445 -4.835 -0.553 1.00 88.44 93 GLY A N 1
ATOM 711 C CA . GLY A 1 93 ? -18.705 -4.964 0.881 1.00 88.44 93 GLY A CA 1
ATOM 712 C C . GLY A 1 93 ? -18.230 -6.289 1.485 1.00 88.44 93 GLY A C 1
ATOM 713 O O . GLY A 1 93 ? -18.718 -6.687 2.540 1.00 88.44 93 GLY A O 1
ATOM 714 N N . GLU A 1 94 ? -17.286 -6.985 0.844 1.00 90.44 94 GLU A N 1
ATOM 715 C CA . GLU A 1 94 ? -16.721 -8.233 1.381 1.00 90.44 94 GLU A CA 1
ATOM 716 C C . GLU A 1 94 ? -15.829 -7.997 2.607 1.00 90.44 94 GLU A C 1
ATOM 718 O O . GLU A 1 94 ? -15.647 -8.895 3.429 1.00 90.44 94 GLU A O 1
ATOM 723 N N . TYR A 1 95 ? -15.280 -6.789 2.756 1.00 91.50 95 TYR A N 1
ATOM 724 C CA . TYR A 1 95 ? -14.539 -6.407 3.953 1.00 91.50 95 TYR A CA 1
ATOM 725 C C . TYR A 1 95 ? -15.480 -5.789 4.991 1.00 91.50 95 TYR A C 1
ATOM 727 O O . TYR A 1 95 ? -16.111 -4.763 4.752 1.00 91.50 95 TYR A O 1
ATOM 735 N N . ARG A 1 96 ? -15.523 -6.386 6.185 1.00 91.38 96 ARG A N 1
ATOM 736 C CA . ARG A 1 96 ? -16.206 -5.838 7.367 1.00 91.38 96 ARG A CA 1
ATOM 737 C C . ARG A 1 96 ? -15.427 -4.701 8.013 1.00 91.38 96 ARG A C 1
ATOM 739 O O . ARG A 1 96 ? -16.036 -3.804 8.593 1.00 91.38 96 ARG A O 1
ATOM 746 N N . SER A 1 97 ? -14.102 -4.746 7.907 1.00 93.38 97 SER A N 1
ATOM 747 C CA . SER A 1 97 ? -13.193 -3.797 8.539 1.00 93.38 97 SER A CA 1
ATOM 748 C C . SER A 1 97 ? -12.097 -3.367 7.571 1.00 93.38 97 SER A C 1
ATOM 750 O O . SER A 1 97 ? -11.523 -4.188 6.856 1.00 93.38 97 SER A O 1
ATOM 752 N N . VAL A 1 98 ? -11.767 -2.078 7.585 1.00 95.00 98 VAL A N 1
ATOM 753 C CA . VAL A 1 98 ? -10.601 -1.517 6.898 1.00 95.00 98 VAL A CA 1
ATOM 754 C C . VAL A 1 98 ? -9.719 -0.836 7.930 1.00 95.00 98 VAL A C 1
ATOM 756 O O . VAL A 1 98 ? -10.162 0.080 8.622 1.00 95.00 98 VAL A O 1
ATOM 759 N N . VAL A 1 99 ? -8.466 -1.266 8.021 1.00 96.56 99 VAL A N 1
ATOM 760 C CA . VAL A 1 99 ? -7.494 -0.739 8.980 1.00 96.56 99 VAL A CA 1
ATOM 761 C C . VAL A 1 99 ? -6.405 0.013 8.230 1.00 96.56 99 VAL A C 1
ATOM 763 O O . VAL A 1 99 ? -5.698 -0.557 7.400 1.00 96.56 99 VAL A O 1
ATOM 766 N N . PHE A 1 100 ? -6.269 1.302 8.522 1.00 97.12 100 PHE A N 1
ATOM 767 C CA . PHE A 1 100 ? -5.201 2.146 8.002 1.00 97.12 100 PHE A CA 1
ATOM 768 C C . PHE A 1 100 ? -4.031 2.181 8.977 1.00 97.12 100 PHE A C 1
ATOM 770 O O . PHE A 1 100 ? -4.233 2.311 10.184 1.00 97.12 100 PHE A O 1
ATOM 777 N N . LEU A 1 101 ? -2.809 2.145 8.453 1.00 97.31 101 LEU A N 1
ATOM 778 C CA . LEU A 1 101 ? -1.600 2.311 9.258 1.00 97.31 101 LEU A CA 1
ATOM 779 C C . LEU A 1 101 ? -0.603 3.252 8.586 1.00 97.31 101 LEU A C 1
ATOM 781 O O . LEU A 1 101 ? -0.565 3.368 7.359 1.00 97.31 101 LEU A O 1
ATOM 785 N N . ASP A 1 102 ? 0.198 3.925 9.403 1.00 96.69 102 ASP A N 1
ATOM 786 C CA . ASP A 1 102 ? 1.405 4.634 8.989 1.00 96.69 102 ASP A CA 1
ATOM 787 C C . ASP A 1 102 ? 2.632 4.045 9.703 1.00 96.69 102 ASP A C 1
ATOM 789 O O . ASP A 1 102 ? 2.587 2.911 10.178 1.00 96.69 102 ASP A O 1
ATOM 793 N N . ASP A 1 103 ? 3.752 4.772 9.737 1.00 96.06 103 ASP A N 1
ATOM 794 C CA . ASP A 1 103 ? 4.964 4.278 10.390 1.00 96.06 103 ASP A CA 1
ATOM 795 C C . ASP A 1 103 ? 4.762 4.100 11.906 1.00 96.06 103 ASP A C 1
ATOM 797 O O . ASP A 1 103 ? 5.091 3.040 12.429 1.00 96.06 103 ASP A O 1
ATOM 801 N N . ARG A 1 104 ? 4.205 5.099 12.614 1.00 96.88 104 ARG A N 1
ATOM 802 C CA . ARG A 1 104 ? 4.304 5.167 14.090 1.00 96.88 104 ARG A CA 1
ATOM 803 C C . ARG A 1 104 ? 3.320 6.085 14.826 1.00 96.88 104 ARG A C 1
ATOM 805 O O . ARG A 1 104 ? 3.562 6.413 15.989 1.00 96.88 104 ARG A O 1
ATOM 812 N N . SER A 1 105 ? 2.267 6.591 14.184 1.00 96.62 105 SER A N 1
ATOM 813 C CA . SER A 1 105 ? 1.361 7.530 14.865 1.00 96.62 105 SER A CA 1
ATOM 814 C C . SER A 1 105 ? 0.593 6.823 15.991 1.00 96.62 105 SER A C 1
ATOM 816 O O . SER A 1 105 ? 0.033 5.745 15.802 1.00 96.62 105 SER A O 1
ATOM 818 N N . LEU A 1 106 ? 0.567 7.413 17.190 1.00 94.44 106 LEU A N 1
ATOM 819 C CA . LEU A 1 106 ? -0.071 6.797 18.370 1.00 94.44 106 LEU A CA 1
ATOM 820 C C . LEU A 1 106 ? -1.588 7.017 18.417 1.00 94.44 106 LEU A C 1
ATOM 822 O O . LEU A 1 106 ? -2.311 6.297 19.104 1.00 94.44 106 LEU A O 1
ATOM 826 N N . ASP A 1 107 ? -2.074 8.020 17.702 1.00 92.25 107 ASP A N 1
ATOM 827 C CA . ASP A 1 107 ? -3.483 8.359 17.601 1.00 92.25 107 ASP A CA 1
ATOM 828 C C . ASP A 1 107 ? -3.743 9.102 16.286 1.00 92.25 107 ASP A C 1
ATOM 830 O O . ASP A 1 107 ? -2.822 9.611 15.640 1.00 92.25 107 ASP A O 1
ATOM 834 N N . PHE A 1 108 ? -5.014 9.169 15.889 1.00 91.62 108 PHE A N 1
ATOM 835 C CA . PHE A 1 108 ? -5.408 9.782 14.623 1.00 91.62 108 PHE A CA 1
ATOM 836 C C . PHE A 1 108 ? -5.134 11.299 14.573 1.00 91.62 108 PHE A C 1
ATOM 838 O O . PHE A 1 108 ? -4.947 11.861 13.495 1.00 91.62 108 PHE A O 1
ATOM 845 N N . GLY A 1 109 ? -5.050 11.969 15.727 1.00 90.75 109 GLY A N 1
ATOM 846 C CA . GLY A 1 109 ? -4.739 13.396 15.826 1.00 90.75 109 GLY A CA 1
ATOM 847 C C . GLY A 1 109 ? -3.297 13.739 15.439 1.00 90.75 109 GLY A C 1
ATOM 848 O O . GLY A 1 109 ? -3.032 14.869 15.024 1.00 90.75 109 GLY A O 1
ATOM 849 N N . GLN A 1 110 ? -2.376 12.773 15.511 1.00 92.25 110 GLN A N 1
ATOM 850 C CA . GLN A 1 110 ? -0.978 12.934 15.082 1.00 92.25 110 GLN A CA 1
ATOM 851 C C . GLN A 1 110 ? -0.788 12.794 13.566 1.00 92.25 110 GLN A C 1
ATOM 853 O O . GLN A 1 110 ? 0.263 13.165 13.030 1.00 92.25 110 GLN A O 1
ATOM 858 N N . VAL A 1 111 ? -1.797 12.290 12.851 1.00 91.62 111 VAL A N 1
ATOM 859 C CA . VAL A 1 111 ? -1.699 12.058 11.412 1.00 91.62 111 VAL A CA 1
ATOM 860 C C . VAL A 1 111 ? -1.661 13.394 10.664 1.00 91.62 111 VAL A C 1
ATOM 862 O O . VAL A 1 111 ? -2.481 14.295 10.856 1.00 91.62 111 VAL A O 1
ATOM 865 N N . LYS A 1 112 ? -0.702 13.527 9.742 1.00 90.19 112 LYS A N 1
ATOM 866 C CA . LYS A 1 112 ? -0.558 14.724 8.900 1.00 90.19 112 LYS A CA 1
ATOM 867 C C . LYS A 1 112 ? -1.808 14.951 8.045 1.00 90.19 112 LYS A C 1
ATOM 869 O O . LYS A 1 112 ? -2.165 14.093 7.238 1.00 90.19 112 LYS A O 1
ATOM 874 N N . LYS A 1 113 ? -2.408 16.145 8.143 1.00 86.50 113 LYS A N 1
ATOM 875 C CA . LYS A 1 113 ? -3.641 16.544 7.424 1.00 86.50 113 LYS A CA 1
ATOM 876 C C . LYS A 1 113 ? -3.558 16.402 5.900 1.00 86.50 113 LYS A C 1
ATOM 878 O O . LYS A 1 113 ? -4.567 16.143 5.253 1.00 86.50 113 LYS A O 1
ATOM 883 N N . ASP A 1 114 ? -2.372 16.566 5.328 1.00 83.88 114 ASP A N 1
ATOM 884 C CA . ASP A 1 114 ? -2.082 16.446 3.895 1.00 83.88 114 ASP A CA 1
ATOM 885 C C . ASP A 1 114 ? -1.329 15.150 3.527 1.00 83.88 114 ASP A C 1
ATOM 887 O O . ASP A 1 114 ? -0.914 14.967 2.372 1.00 83.88 114 ASP A O 1
ATOM 891 N N . GLY A 1 115 ? -1.155 14.256 4.505 1.00 87.00 115 GLY A N 1
ATOM 892 C CA . GLY A 1 115 ? -0.479 12.973 4.364 1.00 87.00 115 GLY A CA 1
ATOM 893 C C . GLY A 1 115 ? -1.321 11.921 3.645 1.00 87.00 115 GLY A C 1
ATOM 894 O O . GLY A 1 115 ? -2.543 12.035 3.529 1.00 87.00 115 GLY A O 1
ATOM 895 N N . THR A 1 116 ? -0.652 10.867 3.171 1.00 90.31 116 THR A N 1
ATOM 896 C CA . THR A 1 116 ? -1.280 9.741 2.460 1.00 90.31 116 THR A CA 1
ATOM 897 C C . THR A 1 116 ? -2.435 9.136 3.247 1.00 90.31 116 THR A C 1
ATOM 899 O O . THR A 1 116 ? -3.502 8.941 2.675 1.00 90.31 116 THR A O 1
ATOM 902 N N . LEU A 1 117 ? -2.252 8.914 4.553 1.00 93.19 117 LEU A N 1
ATOM 903 C CA . LEU A 1 117 ? -3.269 8.306 5.408 1.00 93.19 117 LEU A CA 1
ATOM 904 C C . LEU A 1 117 ? -4.542 9.154 5.469 1.00 93.19 117 LEU A C 1
ATOM 906 O O . LEU A 1 117 ? -5.606 8.666 5.103 1.00 93.19 117 LEU A O 1
ATOM 910 N N . MET A 1 118 ? -4.445 10.440 5.829 1.00 91.06 118 MET A N 1
ATOM 911 C CA . MET A 1 118 ? -5.618 11.328 5.885 1.00 91.06 118 MET A CA 1
ATOM 912 C C . MET A 1 118 ? -6.365 11.392 4.559 1.00 91.06 118 MET A C 1
ATOM 914 O O . MET A 1 118 ? -7.596 11.378 4.529 1.00 91.06 118 MET A O 1
ATOM 918 N N . LEU A 1 119 ? -5.632 11.443 3.448 1.00 88.38 119 LEU A N 1
ATOM 919 C CA . LEU A 1 119 ? -6.229 11.476 2.119 1.00 88.38 119 LEU A CA 1
ATOM 920 C C . LEU A 1 119 ? -6.908 10.156 1.756 1.00 88.38 119 LEU A C 1
ATOM 922 O O . LEU A 1 119 ? -7.968 10.184 1.134 1.00 88.38 119 LEU A O 1
ATOM 926 N N . ALA A 1 120 ? -6.326 9.023 2.148 1.00 90.94 120 ALA A N 1
ATOM 927 C CA . ALA A 1 120 ? -6.885 7.705 1.889 1.00 90.94 120 ALA A CA 1
ATOM 928 C C . ALA A 1 120 ? -8.165 7.465 2.691 1.00 90.94 120 ALA A C 1
ATOM 930 O O . ALA A 1 120 ? -9.181 7.079 2.115 1.00 90.94 120 ALA A O 1
ATOM 931 N N . VAL A 1 121 ? -8.151 7.811 3.980 1.00 91.69 121 VAL A N 1
ATOM 932 C CA . VAL A 1 121 ? -9.352 7.787 4.817 1.00 91.69 121 VAL A CA 1
ATOM 933 C C . VAL A 1 121 ? -10.406 8.735 4.238 1.00 91.69 121 VAL A C 1
ATOM 935 O O . VAL A 1 121 ? -11.553 8.341 4.069 1.00 91.69 121 VAL A O 1
ATOM 938 N N . THR A 1 122 ? -10.030 9.955 3.833 1.00 88.75 122 THR A N 1
ATOM 939 C CA . THR A 1 122 ? -10.979 10.910 3.228 1.00 88.75 122 THR A CA 1
ATOM 940 C C . THR A 1 122 ? -11.595 10.359 1.940 1.00 88.75 122 THR A C 1
ATOM 942 O O . THR A 1 122 ? -12.780 10.567 1.686 1.00 88.75 122 THR A O 1
ATOM 945 N N . ALA A 1 123 ? -10.806 9.673 1.109 1.00 88.12 123 ALA A N 1
ATOM 946 C CA . ALA A 1 123 ? -11.289 9.053 -0.120 1.00 88.12 123 ALA A CA 1
ATOM 947 C C . ALA A 1 123 ? -12.285 7.920 0.165 1.00 88.12 123 ALA A C 1
ATOM 949 O O . ALA A 1 123 ? -13.292 7.830 -0.532 1.00 88.12 123 ALA A O 1
ATOM 950 N N . LEU A 1 124 ? -12.032 7.107 1.197 1.00 88.75 124 LEU A N 1
ATOM 951 C CA . LEU A 1 124 ? -12.926 6.022 1.602 1.00 88.75 124 LEU A CA 1
ATOM 952 C C . LEU A 1 124 ? -14.206 6.543 2.275 1.00 88.75 124 LEU A C 1
ATOM 954 O O . LEU A 1 124 ? -15.294 6.084 1.963 1.00 88.75 124 LEU A O 1
ATOM 958 N N . CYS A 1 125 ? -14.117 7.557 3.140 1.00 85.19 125 CYS A N 1
ATOM 959 C CA . CYS A 1 125 ? -15.292 8.147 3.794 1.00 85.19 125 CYS A CA 1
ATOM 960 C C . CYS A 1 125 ? -16.225 8.882 2.820 1.00 85.19 125 CYS A C 1
ATOM 962 O O . CYS A 1 125 ? -17.407 9.053 3.111 1.00 85.19 125 CYS A O 1
ATOM 964 N N . ARG A 1 126 ? -15.712 9.341 1.671 1.00 84.00 126 ARG A N 1
ATOM 965 C CA . ARG A 1 126 ? -16.530 9.947 0.607 1.00 84.00 126 ARG A CA 1
ATOM 966 C C . ARG A 1 126 ? -17.361 8.929 -0.167 1.00 84.00 126 ARG A C 1
ATOM 968 O O . ARG A 1 126 ? -18.357 9.329 -0.761 1.00 84.00 126 ARG A O 1
ATOM 975 N N . ASP A 1 127 ? -16.934 7.671 -0.183 1.00 79.50 127 ASP A N 1
ATOM 976 C CA . ASP A 1 127 ? -17.578 6.575 -0.905 1.00 79.50 127 ASP A CA 1
ATOM 977 C C . ASP A 1 127 ? -17.694 5.359 0.032 1.00 79.50 127 ASP A C 1
ATOM 979 O O . ASP A 1 127 ? -16.844 4.462 0.007 1.00 79.50 127 ASP A O 1
ATOM 983 N N . PRO A 1 128 ? -18.675 5.384 0.959 1.00 77.81 128 PRO A N 1
ATOM 984 C CA . PRO A 1 128 ? -18.773 4.389 2.015 1.00 77.81 128 PRO A CA 1
ATOM 985 C C . PRO A 1 128 ? -19.026 2.996 1.437 1.00 77.81 128 PRO A C 1
ATOM 987 O O . PRO A 1 128 ? -20.029 2.755 0.775 1.00 77.81 128 PRO A O 1
ATOM 990 N N . CYS A 1 129 ? -18.143 2.058 1.767 1.00 80.88 129 CYS A N 1
ATOM 991 C CA . CYS A 1 129 ? -18.207 0.659 1.337 1.00 80.88 129 CYS A CA 1
ATOM 992 C C . CYS A 1 129 ? -18.877 -0.276 2.363 1.00 80.88 129 CYS A C 1
ATOM 994 O O . CYS A 1 129 ? -18.788 -1.492 2.246 1.00 80.88 129 CYS A O 1
ATOM 996 N N . GLY A 1 130 ? -19.510 0.274 3.406 1.00 84.88 130 GLY A N 1
ATOM 997 C CA . GLY A 1 130 ? -20.133 -0.504 4.488 1.00 84.88 130 GLY A CA 1
ATOM 998 C C . GLY A 1 130 ? -19.156 -1.089 5.518 1.00 84.88 130 GLY A C 1
ATOM 999 O O . GLY A 1 130 ? -19.600 -1.601 6.542 1.00 84.88 130 GLY A O 1
ATOM 1000 N N . ALA A 1 131 ? -17.845 -0.969 5.295 1.00 90.06 131 ALA A N 1
ATOM 1001 C CA . ALA A 1 131 ? -16.824 -1.419 6.232 1.00 90.06 131 ALA A CA 1
ATOM 1002 C C . ALA A 1 131 ? -16.636 -0.450 7.412 1.00 90.06 131 ALA A C 1
ATOM 1004 O O . ALA A 1 131 ? -16.667 0.774 7.253 1.00 90.06 131 ALA A O 1
ATOM 1005 N N . SER A 1 132 ? -16.352 -1.003 8.590 1.00 92.00 132 SER A N 1
ATOM 1006 C CA . SER A 1 132 ? -15.883 -0.239 9.748 1.00 92.00 132 SER A CA 1
ATOM 1007 C C . SER A 1 132 ? -14.438 0.204 9.525 1.00 92.00 132 SER A C 1
ATOM 1009 O O . SER A 1 132 ? -13.578 -0.610 9.194 1.00 92.00 132 SER A O 1
ATOM 1011 N N . VAL A 1 133 ? -14.160 1.496 9.686 1.00 93.69 133 VAL A N 1
ATOM 1012 C CA . VAL A 1 133 ? -12.836 2.070 9.410 1.00 93.69 133 VAL A CA 1
ATOM 1013 C C . VAL A 1 133 ? -12.084 2.307 10.712 1.00 93.69 133 VAL A C 1
ATOM 1015 O O . VAL A 1 133 ? -12.609 2.964 11.607 1.00 93.69 133 VAL A O 1
ATOM 1018 N N . PHE A 1 134 ? -10.844 1.824 10.786 1.00 95.62 134 PHE A N 1
ATOM 1019 C CA . PHE A 1 134 ? -9.978 1.962 11.954 1.00 95.62 134 PHE A CA 1
ATOM 1020 C C . PHE A 1 134 ? -8.591 2.493 11.589 1.00 95.62 134 PHE A C 1
ATOM 1022 O O . PHE A 1 134 ? -8.114 2.342 10.461 1.00 95.62 134 PHE A O 1
ATOM 1029 N N . PHE A 1 135 ? -7.927 3.076 12.582 1.00 97.00 135 PHE A N 1
ATOM 1030 C CA . PHE A 1 135 ? -6.528 3.489 12.531 1.00 97.00 135 PHE A CA 1
ATOM 1031 C C . PHE A 1 135 ? -5.679 2.633 13.485 1.00 97.00 135 PHE A C 1
ATOM 1033 O O . PHE A 1 135 ? -6.027 2.486 14.655 1.00 97.00 135 PHE A O 1
ATOM 1040 N N . LEU A 1 136 ? -4.558 2.084 13.015 1.00 98.06 136 LEU A N 1
ATOM 1041 C CA . LEU A 1 136 ? -3.664 1.278 13.847 1.00 98.06 136 LEU A CA 1
ATOM 1042 C C . LEU A 1 136 ? -2.804 2.163 14.757 1.00 98.06 136 LEU A C 1
ATOM 1044 O O . LEU A 1 136 ? -1.892 2.855 14.300 1.00 98.06 136 LEU A O 1
ATOM 1048 N N . LYS A 1 137 ? -3.064 2.088 16.061 1.00 97.56 137 LYS A N 1
ATOM 1049 C CA . LYS A 1 137 ? -2.284 2.775 17.090 1.00 97.56 137 LYS A CA 1
ATOM 1050 C C . LYS A 1 137 ? -0.842 2.268 17.108 1.00 97.56 137 LYS A C 1
ATOM 1052 O O . LYS A 1 137 ? -0.605 1.074 17.248 1.00 97.56 137 LYS A O 1
ATOM 1057 N N . GLY A 1 138 ? 0.109 3.197 17.028 1.00 96.88 138 GLY A N 1
ATOM 1058 C CA . GLY A 1 138 ? 1.541 2.892 17.007 1.00 96.88 138 GLY A CA 1
ATOM 1059 C C . GLY A 1 138 ? 2.068 2.475 15.633 1.00 96.88 138 GLY A C 1
ATOM 1060 O O . GLY A 1 138 ? 3.264 2.231 15.496 1.00 96.88 138 GLY A O 1
ATOM 1061 N N . GLY A 1 139 ? 1.205 2.446 14.610 1.00 97.69 139 GLY A N 1
ATOM 1062 C CA . GLY A 1 139 ? 1.588 2.162 13.232 1.00 97.69 139 GLY A CA 1
ATOM 1063 C C . GLY A 1 139 ? 2.266 0.803 13.040 1.00 97.69 139 GLY A C 1
ATOM 1064 O O . GLY A 1 139 ? 2.093 -0.140 13.818 1.00 97.69 139 GLY A O 1
ATOM 1065 N N . PHE A 1 140 ? 3.034 0.702 11.959 1.00 98.31 140 PHE A N 1
ATOM 1066 C CA . PHE A 1 140 ? 3.796 -0.498 11.634 1.00 98.31 140 PHE A CA 1
ATOM 1067 C C . PHE A 1 140 ? 4.926 -0.774 12.633 1.00 98.31 140 PHE A C 1
ATOM 1069 O O . PHE A 1 140 ? 5.189 -1.937 12.930 1.00 98.31 140 PHE A O 1
ATOM 1076 N N . ASP A 1 141 ? 5.582 0.261 13.165 1.00 97.56 141 ASP A N 1
ATOM 1077 C CA . ASP A 1 141 ? 6.718 0.106 14.081 1.00 97.56 141 ASP A CA 1
ATOM 1078 C C . ASP A 1 141 ? 6.312 -0.698 15.328 1.00 97.56 141 ASP A C 1
ATOM 1080 O O . ASP A 1 141 ? 6.970 -1.681 15.680 1.00 97.56 141 ASP A O 1
ATOM 1084 N N . THR A 1 142 ? 5.184 -0.342 15.953 1.00 98.12 142 THR A N 1
ATOM 1085 C CA . THR A 1 142 ? 4.638 -1.083 17.100 1.00 98.12 142 THR A CA 1
ATOM 1086 C C . THR A 1 142 ? 4.203 -2.493 16.704 1.00 98.12 142 THR A C 1
ATOM 1088 O O . THR A 1 142 ? 4.630 -3.457 17.336 1.00 98.12 142 THR A O 1
ATOM 1091 N N . PHE A 1 143 ? 3.420 -2.641 15.629 1.00 98.31 143 PHE A N 1
ATOM 1092 C CA . PHE A 1 143 ? 2.901 -3.952 15.223 1.00 98.31 143 PHE A CA 1
ATOM 1093 C C . PHE A 1 143 ? 4.013 -4.942 14.864 1.00 98.31 143 PHE A C 1
ATOM 1095 O O . PHE A 1 143 ? 3.985 -6.089 15.294 1.00 98.31 143 PHE A O 1
ATOM 1102 N N . SER A 1 144 ? 5.013 -4.498 14.103 1.00 97.56 144 SER A N 1
ATOM 1103 C CA . SER A 1 144 ? 6.143 -5.332 13.679 1.00 97.56 144 SER A CA 1
ATOM 1104 C C . SER A 1 144 ? 7.050 -5.750 14.839 1.00 97.56 144 SER A C 1
ATOM 1106 O O . SER A 1 144 ? 7.645 -6.824 14.787 1.00 97.56 144 SER A O 1
ATOM 1108 N N . SER A 1 145 ? 7.129 -4.931 15.893 1.00 97.38 145 SER A N 1
ATOM 1109 C CA . SER A 1 145 ? 7.879 -5.250 17.112 1.00 97.38 145 SER A CA 1
ATOM 1110 C C . SER A 1 145 ? 7.165 -6.295 17.973 1.00 97.38 145 SER A C 1
ATOM 1112 O O . SER A 1 145 ? 7.823 -7.138 18.580 1.00 97.38 145 SER A O 1
ATOM 1114 N N . GLU A 1 146 ? 5.832 -6.242 18.030 1.00 97.75 146 GLU A N 1
ATOM 1115 C CA . GLU A 1 146 ? 5.007 -7.161 18.825 1.00 97.75 146 GLU A CA 1
ATOM 1116 C C . GLU A 1 146 ? 4.711 -8.484 18.098 1.00 97.75 146 GLU A C 1
ATOM 1118 O O . GLU A 1 146 ? 4.674 -9.531 18.744 1.00 97.75 146 GLU A O 1
ATOM 1123 N N . TYR A 1 147 ? 4.546 -8.445 16.770 1.00 97.00 147 TYR A N 1
ATOM 1124 C CA . TYR A 1 147 ? 4.167 -9.586 15.921 1.00 97.00 147 TYR A CA 1
ATOM 1125 C C . TYR A 1 147 ? 5.044 -9.693 14.656 1.00 97.00 147 TYR A C 1
ATOM 1127 O O . TYR A 1 147 ? 4.548 -9.589 13.523 1.00 97.00 147 TYR A O 1
ATOM 1135 N N . PRO A 1 148 ? 6.369 -9.891 14.800 1.00 96.00 148 PRO A N 1
ATOM 1136 C CA . PRO A 1 148 ? 7.287 -9.981 13.663 1.00 96.00 148 PRO A CA 1
ATOM 1137 C C . PRO A 1 148 ? 6.960 -11.143 12.710 1.00 96.00 148 PRO A C 1
ATOM 1139 O O . PRO A 1 148 ? 7.237 -11.058 11.514 1.00 96.00 148 PRO A O 1
ATOM 1142 N N . GLU A 1 149 ? 6.349 -12.220 13.207 1.00 95.50 149 GLU A N 1
ATOM 1143 C CA . GLU A 1 149 ? 5.923 -13.387 12.428 1.00 95.50 149 GLU A CA 1
ATOM 1144 C C . GLU A 1 149 ? 4.787 -13.089 11.443 1.00 95.50 149 GLU A C 1
ATOM 1146 O O . GLU A 1 149 ? 4.644 -13.791 10.443 1.00 95.50 149 GLU A O 1
ATOM 1151 N N . MET A 1 150 ? 4.006 -12.038 11.700 1.00 95.19 150 MET A N 1
ATOM 1152 C CA . MET A 1 150 ? 2.920 -11.598 10.823 1.00 95.19 150 MET A CA 1
ATOM 1153 C C . MET A 1 150 ? 3.400 -10.607 9.756 1.00 95.19 150 MET A C 1
ATOM 1155 O O . MET A 1 150 ? 2.614 -10.199 8.898 1.00 95.19 150 MET A O 1
ATOM 1159 N N . CYS A 1 151 ? 4.676 -10.220 9.775 1.00 96.31 151 CYS A N 1
ATOM 1160 C CA . CYS A 1 151 ? 5.266 -9.285 8.825 1.00 96.31 151 CYS A CA 1
ATOM 1161 C C . CYS A 1 151 ? 6.071 -10.012 7.740 1.00 96.31 151 CYS A C 1
ATOM 1163 O O . CYS A 1 151 ? 6.684 -11.057 7.964 1.00 96.31 151 CYS A O 1
ATOM 1165 N N . THR A 1 152 ? 6.110 -9.432 6.544 1.00 93.25 152 THR A N 1
ATOM 1166 C CA . THR A 1 152 ? 6.952 -9.925 5.458 1.00 93.25 152 THR A CA 1
ATOM 1167 C C . THR A 1 152 ? 8.423 -9.712 5.797 1.00 93.25 152 THR A C 1
ATOM 1169 O O . THR A 1 152 ? 8.826 -8.671 6.325 1.00 93.25 152 THR A O 1
ATOM 1172 N N . LYS A 1 153 ? 9.248 -10.715 5.498 1.00 81.56 153 LYS A N 1
ATOM 1173 C CA . LYS A 1 153 ? 10.699 -10.602 5.647 1.00 81.56 153 LYS A CA 1
ATOM 1174 C C . LYS A 1 153 ? 11.254 -9.860 4.431 1.00 81.56 153 LYS A C 1
ATOM 1176 O O . LYS A 1 153 ? 10.850 -10.195 3.315 1.00 81.56 153 LYS A O 1
ATOM 1181 N N . PRO A 1 154 ? 12.196 -8.918 4.610 1.00 64.94 154 PRO A N 1
ATOM 1182 C CA . PRO A 1 154 ? 12.934 -8.378 3.482 1.00 64.94 154 PRO A CA 1
ATOM 1183 C C . PRO A 1 154 ? 13.627 -9.550 2.787 1.00 64.94 154 PRO A C 1
ATOM 1185 O O . PRO A 1 154 ? 14.460 -10.228 3.393 1.00 64.94 154 PRO A O 1
ATOM 1188 N N . SER A 1 155 ? 13.289 -9.828 1.530 1.00 55.62 155 SER A N 1
ATOM 1189 C CA . SER A 1 155 ? 14.159 -10.670 0.718 1.00 55.62 155 SER A CA 1
ATOM 1190 C C . SER A 1 155 ? 15.445 -9.880 0.530 1.00 55.62 155 SER A C 1
ATOM 1192 O O . SER A 1 155 ? 15.404 -8.772 -0.011 1.00 55.62 155 SER A O 1
ATOM 1194 N N . ALA A 1 156 ? 16.565 -10.409 1.029 1.00 50.31 156 ALA A N 1
ATOM 1195 C CA . ALA A 1 156 ? 17.858 -9.808 0.758 1.00 50.31 156 ALA A CA 1
ATOM 1196 C C . ALA A 1 156 ? 17.976 -9.622 -0.763 1.00 50.31 156 ALA A C 1
ATOM 1198 O O . ALA A 1 156 ? 17.627 -10.561 -1.491 1.00 50.31 156 ALA A O 1
ATOM 1199 N N . PRO A 1 157 ? 18.418 -8.446 -1.247 1.00 52.16 157 PRO A N 1
ATOM 1200 C CA . PRO A 1 157 ? 18.791 -8.324 -2.643 1.00 52.16 157 PRO A CA 1
ATOM 1201 C C . PRO A 1 157 ? 19.759 -9.470 -2.918 1.00 52.16 157 PRO A C 1
ATOM 1203 O O . PRO A 1 157 ? 20.732 -9.649 -2.173 1.00 52.16 157 PRO A O 1
ATOM 1206 N N . GLN A 1 158 ? 19.460 -10.304 -3.914 1.00 46.44 158 GLN A N 1
ATOM 1207 C CA . GLN A 1 158 ? 20.416 -11.293 -4.399 1.00 46.44 158 GLN A CA 1
ATOM 1208 C C . GLN A 1 158 ? 21.471 -10.503 -5.166 1.00 46.44 158 GLN A C 1
ATOM 1210 O O . GLN A 1 158 ? 21.532 -10.525 -6.390 1.00 46.44 158 GLN A O 1
ATOM 1215 N N . GLY A 1 159 ? 22.256 -9.729 -4.417 1.00 45.91 159 GLY A N 1
ATOM 1216 C CA . GLY A 1 159 ? 23.360 -8.955 -4.916 1.00 45.91 159 GLY A CA 1
ATOM 1217 C C . GLY A 1 159 ? 24.354 -9.953 -5.460 1.00 45.91 159 GLY A C 1
ATOM 1218 O O . GLY A 1 159 ? 25.166 -10.505 -4.719 1.00 45.91 159 GLY A O 1
ATOM 1219 N N . LEU A 1 160 ? 24.272 -10.195 -6.762 1.00 43.12 160 LEU A N 1
ATOM 1220 C CA . LEU A 1 160 ? 25.394 -10.670 -7.535 1.00 43.12 160 LEU A CA 1
ATOM 1221 C C . LEU A 1 160 ? 26.435 -9.564 -7.405 1.00 43.12 160 LEU A C 1
ATOM 1223 O O . LEU A 1 160 ? 26.422 -8.572 -8.132 1.00 43.12 160 LEU A O 1
ATOM 1227 N N . SER A 1 161 ? 27.277 -9.685 -6.383 1.00 41.25 161 SER A N 1
ATOM 1228 C CA . SER A 1 161 ? 28.477 -8.892 -6.215 1.00 41.25 161 SER A CA 1
ATOM 1229 C C . SER A 1 161 ? 29.359 -9.206 -7.413 1.00 41.25 161 SER A C 1
ATOM 1231 O O . SER A 1 161 ? 30.186 -10.114 -7.387 1.00 41.25 161 SER A O 1
ATOM 1233 N N . LEU A 1 162 ? 29.136 -8.472 -8.504 1.00 39.31 162 LEU A N 1
ATOM 1234 C CA . LEU A 1 162 ? 30.051 -8.438 -9.626 1.00 39.31 162 LEU A CA 1
ATOM 1235 C C . LEU A 1 162 ? 31.417 -8.105 -9.027 1.00 39.31 162 LEU A C 1
ATOM 1237 O O . LEU A 1 162 ? 31.536 -7.064 -8.367 1.00 39.31 162 LEU A O 1
ATOM 1241 N N . PRO A 1 163 ? 32.433 -8.973 -9.176 1.00 36.81 163 PRO A N 1
ATOM 1242 C CA . PRO A 1 163 ? 33.760 -8.632 -8.722 1.00 36.81 163 PRO A CA 1
ATOM 1243 C C . PRO A 1 163 ? 34.130 -7.338 -9.433 1.00 36.81 163 PRO A C 1
ATOM 1245 O O . PRO A 1 163 ? 34.146 -7.275 -10.666 1.00 36.81 163 PRO A O 1
ATOM 1248 N N . LEU A 1 164 ? 34.356 -6.296 -8.629 1.00 40.91 164 LEU A N 1
ATOM 1249 C CA . LEU A 1 164 ? 34.925 -5.029 -9.046 1.00 40.91 164 LEU A CA 1
ATOM 1250 C C . LEU A 1 164 ? 36.241 -5.372 -9.741 1.00 40.91 164 LEU A C 1
ATOM 1252 O O . LEU A 1 164 ? 37.264 -5.578 -9.090 1.00 40.91 164 LEU A O 1
ATOM 1256 N N . SER A 1 165 ? 36.176 -5.555 -11.059 1.00 39.12 165 SER A N 1
ATOM 1257 C CA . SER A 1 165 ? 37.335 -5.916 -11.853 1.00 39.12 165 SER A CA 1
ATOM 1258 C C . SER A 1 165 ? 38.332 -4.788 -11.673 1.00 39.12 165 SER A C 1
ATOM 1260 O O . SER A 1 165 ? 38.001 -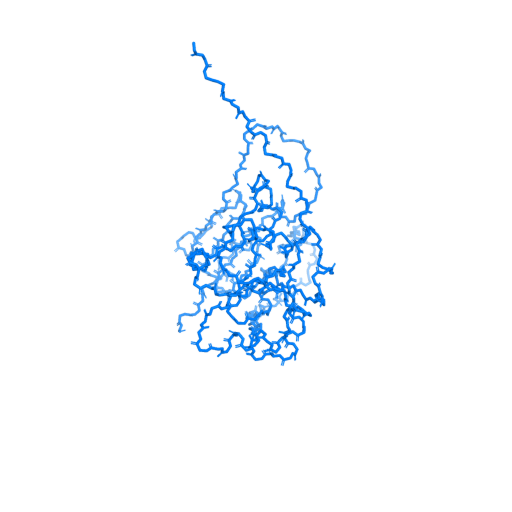3.614 -11.843 1.00 39.12 165 SER A O 1
ATOM 1262 N N . ALA A 1 166 ? 39.500 -5.186 -11.181 1.00 36.53 166 ALA A N 1
ATOM 1263 C CA . ALA A 1 166 ? 40.572 -4.344 -10.707 1.00 36.53 166 ALA A CA 1
ATOM 1264 C C . ALA A 1 166 ? 40.766 -3.094 -11.572 1.00 36.53 166 ALA A C 1
ATOM 1266 O O . ALA A 1 166 ? 40.837 -3.173 -12.798 1.00 36.53 166 ALA A O 1
ATOM 1267 N N . ARG A 1 167 ?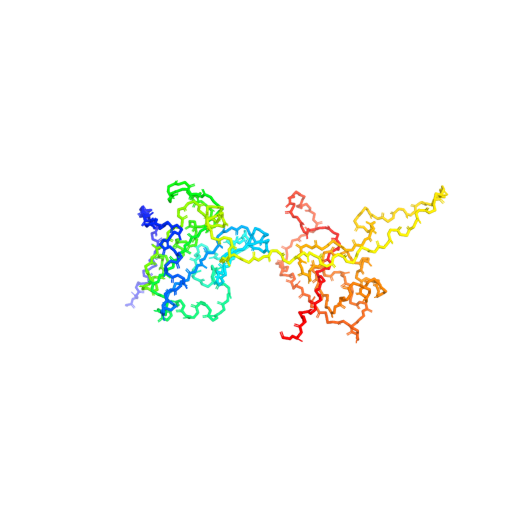 40.917 -1.945 -10.907 1.00 42.97 167 ARG A N 1
ATOM 1268 C CA . ARG A 1 167 ? 41.546 -0.766 -11.502 1.00 42.97 167 ARG A CA 1
ATOM 1269 C C . ARG A 1 167 ? 42.895 -1.184 -12.099 1.00 42.97 167 ARG A C 1
ATOM 1271 O O . ARG A 1 167 ? 43.740 -1.651 -11.335 1.00 42.97 167 ARG A O 1
ATOM 1278 N N . PRO A 1 168 ? 43.170 -0.950 -13.388 1.00 40.50 168 PRO A N 1
ATOM 1279 C CA . PRO A 1 168 ? 44.517 -0.619 -13.785 1.00 40.50 168 PRO A CA 1
ATOM 1280 C C . PRO A 1 168 ? 44.695 0.867 -13.477 1.00 40.50 168 PRO A C 1
ATOM 1282 O O . PRO A 1 168 ? 44.098 1.726 -14.130 1.00 40.50 168 PRO A O 1
ATOM 1285 N N . ASP A 1 169 ? 45.499 1.172 -12.461 1.00 42.19 169 ASP A N 1
ATOM 1286 C CA . ASP A 1 169 ? 46.141 2.479 -12.360 1.00 42.19 169 ASP A CA 1
ATOM 1287 C C . ASP A 1 169 ? 46.902 2.718 -13.670 1.00 42.19 169 ASP A C 1
ATOM 1289 O O . ASP A 1 169 ? 47.977 2.173 -13.906 1.00 42.19 169 ASP A O 1
ATOM 1293 N N . SER A 1 170 ? 46.303 3.486 -14.571 1.00 37.41 170 SER A N 1
ATOM 1294 C CA . SER A 1 170 ? 46.973 3.994 -15.760 1.00 37.41 170 SER A CA 1
ATOM 1295 C C . SER A 1 170 ? 46.439 5.390 -16.029 1.00 37.41 170 SER A C 1
ATOM 1297 O O . SER A 1 170 ? 45.256 5.610 -16.287 1.00 37.41 170 SER A O 1
ATOM 1299 N N . ALA A 1 171 ? 47.342 6.343 -15.824 1.00 49.31 171 ALA A N 1
ATOM 1300 C CA . ALA A 1 171 ? 47.168 7.744 -16.133 1.00 49.31 171 ALA A CA 1
ATOM 1301 C C . ALA A 1 171 ? 46.850 7.940 -17.627 1.00 49.31 171 ALA A C 1
ATOM 1303 O O . ALA A 1 171 ? 47.251 7.140 -18.468 1.00 49.31 171 ALA A O 1
ATOM 1304 N N . ASP A 1 172 ? 46.156 9.042 -17.911 1.00 45.84 172 ASP A N 1
ATOM 1305 C CA . ASP A 1 172 ? 45.884 9.616 -19.232 1.00 45.84 172 ASP A CA 1
ATOM 1306 C C . ASP A 1 172 ? 44.884 8.881 -20.146 1.00 45.84 172 ASP A C 1
ATOM 1308 O O . ASP A 1 172 ? 45.219 8.165 -21.087 1.00 45.84 172 ASP A O 1
ATOM 1312 N N . SER A 1 173 ? 43.594 9.181 -19.947 1.00 42.47 173 SER A N 1
ATOM 1313 C CA . SER A 1 173 ? 42.581 9.143 -21.014 1.00 42.47 173 SER A CA 1
ATOM 1314 C C . SER A 1 173 ? 41.468 10.173 -20.749 1.00 42.47 173 SER A C 1
ATOM 1316 O O . SER A 1 173 ? 40.928 10.209 -19.642 1.00 42.47 173 SER A O 1
ATOM 1318 N N . PRO A 1 174 ? 41.086 11.023 -21.727 1.00 40.97 174 PRO A N 1
ATOM 1319 C CA . PRO A 1 174 ? 40.179 12.155 -21.503 1.00 40.97 174 PRO A CA 1
ATOM 1320 C C . PRO A 1 174 ? 38.686 11.778 -21.499 1.00 40.97 174 PRO A C 1
ATOM 1322 O O . PRO A 1 174 ? 37.831 12.650 -21.368 1.00 40.97 174 PRO A O 1
ATOM 1325 N N . CYS A 1 175 ? 38.339 10.496 -21.605 1.00 48.62 175 CYS A N 1
ATOM 1326 C CA . CYS A 1 175 ? 36.953 10.035 -21.688 1.00 48.62 175 CYS A CA 1
ATOM 1327 C C . CYS A 1 175 ? 36.492 9.440 -20.353 1.00 48.62 175 CYS A C 1
ATOM 1329 O O . CYS A 1 175 ? 36.315 8.231 -20.226 1.00 48.62 175 CYS A O 1
ATOM 1331 N N . ARG A 1 176 ? 36.299 10.284 -19.332 1.00 52.44 176 ARG A N 1
ATOM 1332 C CA . ARG A 1 176 ? 35.595 9.851 -18.116 1.00 52.44 176 ARG A CA 1
ATOM 1333 C C . ARG A 1 176 ? 34.128 9.608 -18.466 1.00 52.44 176 ARG A C 1
ATOM 1335 O O . ARG A 1 176 ? 33.399 10.565 -18.722 1.00 52.44 176 ARG A O 1
ATOM 1342 N N . THR A 1 177 ? 33.697 8.348 -18.458 1.00 52.56 177 THR A N 1
ATOM 1343 C CA . THR A 1 177 ? 32.267 8.025 -18.424 1.00 52.56 177 THR A CA 1
ATOM 1344 C C . THR A 1 177 ? 31.622 8.750 -17.231 1.00 52.56 177 THR A C 1
ATOM 1346 O O . THR A 1 177 ? 32.261 8.894 -16.176 1.00 52.56 177 THR A O 1
ATOM 1349 N N . PRO A 1 178 ? 30.401 9.289 -17.386 1.00 61.41 178 PRO A N 1
ATOM 1350 C CA . PRO A 1 178 ? 29.696 9.985 -16.316 1.00 61.41 178 PRO A CA 1
ATOM 1351 C C . PRO A 1 178 ? 29.647 9.162 -15.026 1.00 61.41 178 PRO A C 1
ATOM 1353 O O . PRO A 1 178 ? 29.590 7.941 -15.077 1.00 61.41 178 PRO A O 1
ATOM 1356 N N . LEU A 1 179 ? 29.619 9.815 -13.859 1.00 58.75 179 LEU A N 1
ATOM 1357 C CA . LEU A 1 179 ? 29.636 9.133 -12.552 1.00 58.75 179 LEU A CA 1
ATOM 1358 C C . LEU A 1 179 ? 28.526 8.072 -12.398 1.00 58.75 179 LEU A C 1
ATOM 1360 O O . LEU A 1 179 ? 28.722 7.087 -11.702 1.00 58.75 179 LEU A O 1
ATOM 1364 N N . TYR A 1 180 ? 27.382 8.265 -13.057 1.00 58.03 180 TYR A N 1
ATOM 1365 C CA . TYR A 1 180 ? 26.248 7.335 -13.050 1.00 58.03 180 TYR A CA 1
ATOM 1366 C C . TYR A 1 180 ? 26.414 6.119 -13.983 1.00 58.03 180 TYR A C 1
ATOM 1368 O O . TYR A 1 180 ? 25.631 5.181 -13.884 1.00 58.03 180 TYR A O 1
ATOM 1376 N N . ASP A 1 181 ? 27.420 6.137 -14.861 1.00 63.84 181 ASP A N 1
ATOM 1377 C CA . ASP A 1 181 ? 27.847 5.011 -15.704 1.00 63.84 181 ASP A CA 1
ATOM 1378 C C . ASP A 1 181 ? 29.070 4.290 -15.098 1.00 63.84 181 ASP A C 1
ATOM 1380 O O . ASP A 1 181 ? 29.632 3.376 -15.704 1.00 63.84 181 ASP A O 1
ATOM 1384 N N . GLN A 1 182 ? 29.530 4.727 -13.917 1.00 67.00 182 GLN A N 1
ATOM 1385 C CA . GLN A 1 182 ? 30.615 4.081 -13.184 1.00 67.00 182 GLN A CA 1
ATOM 1386 C C . GLN A 1 182 ? 30.036 2.978 -12.292 1.00 67.00 182 GLN A C 1
ATOM 1388 O O . GLN A 1 182 ? 29.420 3.262 -11.266 1.00 67.00 182 GLN A O 1
ATOM 1393 N N . GLY A 1 183 ? 30.263 1.718 -12.665 1.00 75.50 183 GLY A N 1
ATOM 1394 C CA . GLY A 1 183 ? 29.780 0.543 -11.932 1.00 75.50 183 GLY A CA 1
ATOM 1395 C C . GLY A 1 183 ? 28.693 -0.227 -12.685 1.00 75.50 183 GLY A C 1
ATOM 1396 O O . GLY A 1 183 ? 28.622 -0.165 -13.909 1.00 75.50 183 GLY A O 1
ATOM 1397 N N . GLY A 1 184 ? 27.899 -1.008 -11.949 1.00 75.94 184 GLY A N 1
ATOM 1398 C CA . GLY A 1 184 ? 26.723 -1.708 -12.473 1.00 75.94 184 GLY A CA 1
ATOM 1399 C C . GLY A 1 184 ? 25.406 -1.036 -12.048 1.00 75.94 184 GLY A C 1
ATOM 1400 O O . GLY A 1 184 ? 25.423 -0.138 -11.203 1.00 75.94 184 GLY A O 1
ATOM 1401 N N . PRO A 1 1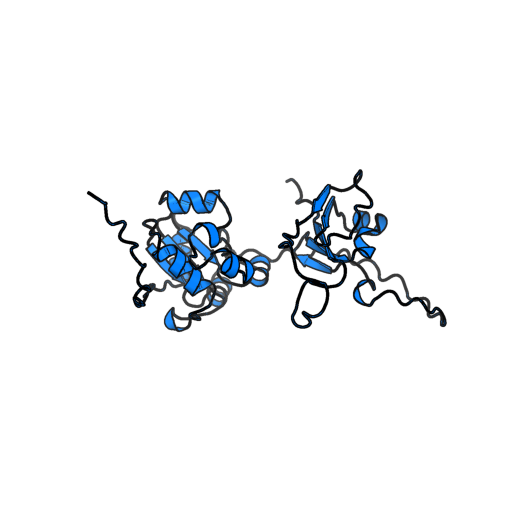85 ? 24.259 -1.469 -12.605 1.00 79.19 185 PRO A N 1
ATOM 1402 C CA . PRO A 1 185 ? 22.927 -1.056 -12.177 1.00 79.19 185 PRO A CA 1
ATOM 1403 C C . PRO A 1 185 ? 22.723 -1.177 -10.668 1.00 79.19 185 PRO A C 1
ATOM 1405 O O . PRO A 1 185 ? 23.183 -2.127 -10.037 1.00 79.19 185 PRO A O 1
ATOM 1408 N N . VAL A 1 186 ? 21.980 -0.232 -10.097 1.00 79.94 186 VAL A N 1
ATOM 1409 C CA . VAL A 1 186 ? 21.675 -0.218 -8.663 1.00 79.94 186 VAL A CA 1
ATOM 1410 C C . VAL A 1 186 ? 20.392 -0.998 -8.417 1.00 79.94 186 VAL A C 1
ATOM 1412 O O . VAL A 1 186 ? 19.347 -0.639 -8.953 1.00 79.94 186 VAL A O 1
ATOM 1415 N N . GLU A 1 187 ? 20.444 -2.037 -7.589 1.00 78.44 187 GLU A N 1
ATOM 1416 C CA . GLU A 1 187 ? 19.241 -2.741 -7.140 1.00 78.44 187 GLU A CA 1
ATOM 1417 C C . GLU A 1 187 ? 18.429 -1.831 -6.210 1.00 78.44 187 GLU A C 1
ATOM 1419 O O . GLU A 1 187 ? 18.910 -1.407 -5.160 1.00 78.44 187 GLU A O 1
ATOM 1424 N N . ILE A 1 188 ? 17.207 -1.490 -6.618 1.00 75.19 188 ILE A N 1
ATOM 1425 C CA . ILE A 1 188 ? 16.304 -0.619 -5.851 1.00 75.19 188 ILE A CA 1
ATOM 1426 C C . ILE A 1 188 ? 15.212 -1.408 -5.130 1.00 75.19 188 ILE A C 1
ATOM 1428 O O . ILE A 1 188 ? 14.692 -0.929 -4.125 1.00 75.19 188 ILE A O 1
ATOM 1432 N N . LEU A 1 189 ? 14.878 -2.600 -5.630 1.00 70.75 189 LEU A N 1
ATOM 1433 C CA . LEU A 1 189 ? 14.076 -3.625 -4.965 1.00 70.75 189 LEU A CA 1
ATOM 1434 C C . LEU A 1 189 ? 14.583 -5.005 -5.404 1.00 70.75 189 LEU A C 1
ATOM 1436 O O . LEU A 1 189 ? 15.205 -5.092 -6.464 1.00 70.75 189 LEU A O 1
ATOM 1440 N N . PRO A 1 190 ? 14.270 -6.073 -4.651 1.00 71.31 190 PRO A N 1
ATOM 1441 C CA . PRO A 1 190 ? 14.470 -7.440 -5.112 1.00 71.31 190 PRO A CA 1
ATOM 1442 C C . PRO A 1 190 ? 13.919 -7.588 -6.526 1.00 71.31 190 PRO A C 1
ATOM 1444 O O . PRO A 1 190 ? 12.740 -7.310 -6.763 1.00 71.31 190 PRO A O 1
ATOM 1447 N N . PHE A 1 191 ? 14.781 -7.983 -7.460 1.00 71.50 191 PHE A N 1
ATOM 1448 C CA . PHE A 1 191 ? 14.422 -8.138 -8.871 1.00 71.50 191 PHE A CA 1
ATOM 1449 C C . PHE A 1 191 ? 14.039 -6.826 -9.590 1.00 71.50 191 PHE A C 1
ATOM 1451 O O . PHE A 1 191 ? 13.283 -6.839 -10.564 1.00 71.50 191 PHE A O 1
ATOM 1458 N N . LEU A 1 192 ? 14.554 -5.679 -9.141 1.00 79.56 192 LEU A N 1
ATOM 1459 C CA . LEU A 1 192 ? 14.355 -4.383 -9.789 1.00 79.56 192 LEU A CA 1
ATOM 1460 C C . LEU A 1 192 ? 15.631 -3.545 -9.707 1.00 79.56 192 LEU A C 1
ATOM 1462 O O . LEU A 1 192 ? 16.003 -3.054 -8.639 1.00 79.56 192 LEU A O 1
ATOM 1466 N N . TYR A 1 193 ? 16.255 -3.311 -10.855 1.00 79.12 193 TYR A N 1
ATOM 1467 C CA . TYR A 1 193 ? 17.462 -2.504 -10.966 1.00 79.12 193 TYR A CA 1
ATOM 1468 C C . TYR A 1 193 ? 17.174 -1.186 -11.682 1.00 79.12 193 TYR A C 1
ATOM 1470 O O . TYR A 1 193 ? 16.385 -1.117 -12.627 1.00 79.12 193 TYR A O 1
ATOM 1478 N N . LEU A 1 194 ? 17.848 -0.134 -11.232 1.00 84.06 194 LEU A N 1
ATOM 1479 C CA . LEU A 1 194 ? 17.930 1.153 -11.898 1.00 84.06 194 LEU A CA 1
ATOM 1480 C C . LEU A 1 194 ? 19.299 1.245 -12.579 1.00 84.06 194 LEU A C 1
ATOM 1482 O O . LEU A 1 194 ? 20.328 1.389 -11.915 1.00 84.06 194 LEU A O 1
ATOM 1486 N N . GLY A 1 195 ? 19.312 1.128 -13.906 1.00 83.06 195 GLY A N 1
ATOM 1487 C CA . GLY A 1 195 ? 20.519 1.251 -14.727 1.00 83.06 195 GLY A CA 1
ATOM 1488 C C . GLY A 1 195 ? 20.418 2.429 -15.686 1.00 83.06 195 GLY A C 1
ATOM 1489 O O . GLY A 1 195 ? 19.322 2.913 -15.919 1.00 83.06 195 GLY A O 1
ATOM 1490 N N . SER A 1 196 ? 21.530 2.909 -16.244 1.00 80.56 196 SER A N 1
ATOM 1491 C CA . SER A 1 196 ? 21.503 3.932 -17.287 1.00 80.56 196 SER A CA 1
ATOM 1492 C C . SER A 1 196 ? 21.282 3.326 -18.676 1.00 80.56 196 SER A C 1
ATOM 1494 O O . SER A 1 196 ? 21.322 2.106 -18.841 1.00 80.56 196 SER A O 1
ATOM 1496 N N . ALA A 1 197 ? 21.124 4.176 -19.696 1.00 79.75 197 ALA A N 1
ATOM 1497 C CA . ALA A 1 197 ? 21.106 3.724 -21.092 1.00 79.75 197 ALA A CA 1
ATOM 1498 C C . ALA A 1 197 ? 22.397 2.965 -21.465 1.00 79.75 197 ALA A C 1
ATOM 1500 O O . ALA A 1 197 ? 22.369 2.026 -22.256 1.00 79.75 197 ALA A O 1
ATOM 1501 N N . TYR A 1 198 ? 23.531 3.334 -20.853 1.00 80.75 198 TYR A N 1
ATOM 1502 C CA . TYR A 1 198 ? 24.778 2.594 -21.012 1.00 80.75 198 TYR A CA 1
ATOM 1503 C C . TYR A 1 198 ? 24.647 1.170 -20.458 1.00 80.75 198 TYR A C 1
ATOM 1505 O O . TYR A 1 198 ? 24.963 0.219 -21.169 1.00 80.75 198 TYR A O 1
ATOM 1513 N N . HIS A 1 199 ? 24.107 0.992 -19.248 1.00 83.62 199 HIS A N 1
ATOM 1514 C CA . HIS A 1 199 ? 23.875 -0.347 -18.694 1.00 83.62 199 HIS A CA 1
ATOM 1515 C C . HIS A 1 199 ? 22.905 -1.179 -19.550 1.00 83.62 199 HIS A C 1
ATOM 1517 O O . HIS A 1 199 ? 23.154 -2.359 -19.785 1.00 83.62 199 HIS A O 1
ATOM 1523 N N . ALA A 1 200 ? 21.845 -0.570 -20.087 1.00 83.88 200 ALA A N 1
ATOM 1524 C CA . ALA A 1 200 ? 20.902 -1.248 -20.980 1.00 83.88 200 ALA A CA 1
ATOM 1525 C C . ALA A 1 200 ? 21.499 -1.645 -22.343 1.00 83.88 200 ALA A C 1
ATOM 1527 O O . ALA A 1 200 ? 20.986 -2.543 -23.009 1.00 83.88 200 ALA A O 1
ATOM 1528 N N . SER A 1 201 ? 22.605 -1.014 -22.752 1.00 83.81 201 SER A N 1
ATOM 1529 C CA . SER A 1 201 ? 23.358 -1.373 -23.962 1.00 83.81 201 SER A CA 1
ATOM 1530 C C . SER A 1 201 ? 24.344 -2.538 -23.760 1.00 83.81 201 SER A C 1
ATOM 1532 O O . SER A 1 201 ? 24.987 -2.976 -24.713 1.00 83.81 201 SER A O 1
ATOM 1534 N N . ARG A 1 202 ? 24.477 -3.068 -22.534 1.00 84.75 202 ARG A N 1
ATOM 1535 C CA . ARG A 1 202 ? 25.458 -4.103 -22.161 1.00 84.75 202 ARG A CA 1
ATOM 1536 C C . ARG A 1 202 ? 24.801 -5.469 -21.963 1.00 84.75 202 ARG A C 1
ATOM 1538 O O . ARG A 1 202 ? 24.484 -5.853 -20.842 1.00 84.75 202 ARG A O 1
ATOM 1545 N N . LYS A 1 203 ? 24.617 -6.229 -23.050 1.00 83.00 203 LYS A N 1
ATOM 1546 C CA . LYS A 1 203 ? 23.993 -7.568 -23.004 1.00 83.00 203 LYS A CA 1
ATOM 1547 C C . LYS A 1 203 ? 24.679 -8.518 -22.018 1.00 83.00 203 LYS A C 1
ATOM 1549 O O . LYS A 1 203 ? 23.998 -9.214 -21.283 1.00 83.00 203 LYS A O 1
ATOM 1554 N N . ASP A 1 204 ? 26.008 -8.497 -21.968 1.00 84.94 204 ASP A N 1
ATOM 1555 C CA . ASP A 1 204 ? 26.828 -9.282 -21.040 1.00 84.94 204 ASP A CA 1
ATOM 1556 C C . ASP A 1 204 ? 26.471 -9.024 -19.569 1.00 84.94 204 ASP A C 1
ATOM 1558 O O . ASP A 1 204 ? 26.336 -9.950 -18.771 1.00 84.94 204 ASP A O 1
ATOM 1562 N N . MET A 1 205 ? 26.286 -7.753 -19.224 1.00 84.19 205 MET A N 1
ATOM 1563 C CA . MET A 1 205 ? 25.901 -7.322 -17.886 1.00 84.19 205 MET A CA 1
ATOM 1564 C C . MET A 1 205 ? 24.452 -7.699 -17.570 1.00 84.19 205 MET A C 1
ATOM 1566 O O . MET A 1 205 ? 24.179 -8.179 -16.472 1.00 84.19 205 MET A O 1
ATOM 1570 N N . LEU A 1 206 ? 23.534 -7.495 -18.520 1.00 81.88 206 LEU A N 1
ATOM 1571 C CA . LEU A 1 206 ? 22.122 -7.848 -18.363 1.00 81.88 206 LEU A CA 1
ATOM 1572 C C . LEU A 1 206 ? 21.949 -9.361 -18.160 1.00 81.88 206 LEU A C 1
ATOM 1574 O O . LEU A 1 206 ? 21.278 -9.770 -17.215 1.00 81.88 206 LEU A O 1
ATOM 1578 N N . ASP A 1 207 ? 22.609 -10.176 -18.986 1.00 79.75 207 ASP A N 1
ATOM 1579 C CA . ASP A 1 207 ? 22.593 -11.638 -18.881 1.00 79.75 207 ASP A CA 1
ATOM 1580 C C . ASP A 1 207 ? 23.176 -12.094 -17.532 1.00 79.75 207 ASP A C 1
ATOM 1582 O O . ASP A 1 207 ? 22.590 -12.936 -16.851 1.00 79.75 207 ASP A O 1
ATOM 1586 N N . MET A 1 208 ? 24.297 -11.501 -17.099 1.00 79.56 208 MET A N 1
ATOM 1587 C CA . MET A 1 208 ? 24.928 -11.841 -15.819 1.00 79.56 208 MET A CA 1
ATOM 1588 C C . MET A 1 208 ? 24.062 -11.471 -14.612 1.00 79.56 208 MET A C 1
ATOM 1590 O O . MET A 1 208 ? 24.061 -12.206 -13.631 1.00 79.56 208 MET A O 1
ATOM 1594 N N . LEU A 1 209 ? 23.303 -10.375 -14.685 1.00 71.69 209 LEU A N 1
ATOM 1595 C CA . LEU A 1 209 ? 22.336 -9.980 -13.657 1.00 71.69 209 LEU A CA 1
ATOM 1596 C C . LEU A 1 209 ? 21.002 -10.749 -13.753 1.00 71.69 209 LEU A C 1
ATOM 1598 O O . LEU A 1 209 ? 20.082 -10.480 -12.981 1.00 71.69 209 LEU A O 1
ATOM 1602 N N . GLY A 1 210 ? 20.874 -11.689 -14.697 1.00 76.56 210 GLY A N 1
ATOM 1603 C CA . GLY A 1 210 ? 19.656 -12.474 -14.906 1.00 76.56 210 GLY A CA 1
ATOM 1604 C C . GLY A 1 210 ? 18.467 -11.643 -15.391 1.00 76.56 210 GLY A C 1
ATOM 1605 O O . GLY A 1 210 ? 17.315 -12.035 -15.210 1.00 76.56 210 GLY A O 1
ATOM 1606 N N . ILE A 1 211 ? 18.725 -10.476 -15.978 1.00 79.38 211 ILE A N 1
ATOM 1607 C CA . ILE A 1 211 ? 17.694 -9.573 -16.474 1.00 79.38 211 ILE A CA 1
ATOM 1608 C C . ILE A 1 211 ? 16.920 -10.236 -17.608 1.00 79.38 211 ILE A C 1
ATOM 1610 O O . ILE A 1 211 ? 17.501 -10.844 -18.497 1.00 79.38 211 ILE A O 1
ATOM 1614 N N . THR A 1 212 ? 15.600 -10.057 -17.623 1.00 76.94 212 THR A N 1
ATOM 1615 C CA . THR A 1 212 ? 14.738 -10.594 -18.694 1.00 76.94 212 THR A CA 1
ATOM 1616 C C . THR A 1 212 ? 13.880 -9.525 -19.368 1.00 76.94 212 THR A C 1
ATOM 1618 O O . THR A 1 212 ? 13.422 -9.716 -20.497 1.00 76.94 212 THR A O 1
ATOM 1621 N N . ALA A 1 213 ? 13.687 -8.376 -18.714 1.00 82.75 213 ALA A N 1
ATOM 1622 C CA . ALA A 1 213 ? 12.904 -7.273 -19.246 1.00 82.75 213 ALA A CA 1
ATOM 1623 C C . ALA A 1 213 ? 13.507 -5.904 -18.910 1.00 82.75 213 ALA A C 1
ATOM 1625 O O . ALA A 1 213 ? 14.086 -5.701 -17.838 1.00 82.75 213 ALA A O 1
ATOM 1626 N N . LEU A 1 214 ? 13.320 -4.961 -19.836 1.00 82.12 214 LEU A N 1
ATOM 1627 C CA . LEU A 1 214 ? 13.738 -3.568 -19.729 1.00 82.12 214 LEU A CA 1
ATOM 1628 C C . LEU A 1 214 ? 12.534 -2.646 -19.937 1.00 82.12 214 LEU A C 1
ATOM 1630 O O . LEU A 1 214 ? 11.706 -2.837 -20.831 1.00 82.12 214 LEU A O 1
ATOM 1634 N N . ILE A 1 215 ? 12.438 -1.621 -19.099 1.00 83.75 215 ILE A N 1
ATOM 1635 C CA . ILE A 1 215 ? 11.416 -0.587 -19.170 1.00 83.75 215 ILE A CA 1
ATOM 1636 C C . ILE A 1 215 ? 12.104 0.755 -19.418 1.00 83.75 215 ILE A C 1
ATOM 1638 O O . ILE A 1 215 ? 12.686 1.352 -18.508 1.00 83.75 215 ILE A O 1
ATOM 1642 N N . ASN A 1 216 ? 11.959 1.265 -20.637 1.00 81.31 216 ASN A N 1
ATOM 1643 C CA . ASN A 1 216 ? 12.518 2.545 -21.037 1.00 81.31 216 ASN A CA 1
ATOM 1644 C C . ASN A 1 216 ? 11.608 3.671 -20.543 1.00 81.31 216 ASN A C 1
ATOM 1646 O O . ASN A 1 216 ? 10.442 3.807 -20.939 1.00 81.31 216 ASN A O 1
ATOM 1650 N N . VAL A 1 217 ? 12.147 4.527 -19.678 1.00 72.81 217 VAL A N 1
ATOM 1651 C CA . VAL A 1 217 ? 11.448 5.742 -19.213 1.00 72.81 217 VAL A CA 1
ATOM 1652 C C . VAL A 1 217 ? 11.914 6.999 -19.963 1.00 72.81 217 VAL A C 1
ATOM 1654 O O . VAL A 1 217 ? 11.336 8.085 -19.827 1.00 72.81 217 VAL A O 1
ATOM 1657 N N . SER A 1 218 ? 12.946 6.853 -20.800 1.00 68.75 218 SER A N 1
ATOM 1658 C CA . SER A 1 218 ? 13.448 7.871 -21.721 1.00 68.75 218 SER A CA 1
ATOM 1659 C C . SER A 1 218 ? 12.917 7.634 -23.134 1.00 68.75 218 SER A C 1
ATOM 1661 O O . SER A 1 218 ? 12.954 6.520 -23.637 1.00 68.75 218 SER A O 1
ATOM 1663 N N . ALA A 1 219 ? 12.475 8.702 -23.804 1.00 64.81 219 ALA A N 1
ATOM 1664 C CA . ALA A 1 219 ? 12.030 8.637 -25.200 1.00 64.81 219 ALA A CA 1
ATOM 1665 C C . ALA A 1 219 ? 13.191 8.427 -26.190 1.00 64.81 219 ALA A C 1
ATOM 1667 O O . ALA A 1 219 ? 12.956 8.102 -27.346 1.00 64.81 219 ALA A O 1
ATOM 1668 N N . ASN A 1 220 ? 14.430 8.624 -25.731 1.00 66.62 220 ASN A N 1
ATOM 1669 C CA . ASN A 1 220 ? 15.626 8.614 -26.568 1.00 66.62 220 ASN A CA 1
ATOM 1670 C C . ASN A 1 220 ? 16.527 7.400 -26.283 1.00 66.62 220 ASN A C 1
ATOM 1672 O O . ASN A 1 220 ? 17.668 7.391 -26.732 1.00 66.62 220 ASN A O 1
ATOM 1676 N N . CYS A 1 221 ? 16.060 6.420 -25.497 1.00 67.56 221 CYS A N 1
ATOM 1677 C CA . CYS A 1 221 ? 16.798 5.177 -25.271 1.00 67.56 221 CYS A CA 1
ATOM 1678 C C . CYS A 1 221 ? 16.348 4.128 -26.304 1.00 67.56 221 CYS A C 1
ATOM 1680 O O . CYS A 1 221 ? 15.158 3.792 -26.313 1.00 67.56 221 CYS A O 1
ATOM 1682 N N . PRO A 1 222 ? 17.234 3.664 -27.205 1.00 75.06 222 PRO A N 1
ATOM 1683 C CA . PRO A 1 222 ? 16.897 2.625 -28.169 1.00 75.06 222 PRO A CA 1
ATOM 1684 C C . PRO A 1 222 ? 16.843 1.245 -27.500 1.00 75.06 222 PRO A C 1
ATOM 1686 O O . PRO A 1 222 ? 17.585 0.955 -26.564 1.00 75.06 222 PRO A O 1
ATOM 1689 N N . ASN A 1 223 ? 15.992 0.363 -28.019 1.00 83.50 223 ASN A N 1
ATOM 1690 C CA . ASN A 1 223 ? 15.976 -1.034 -27.600 1.00 83.50 223 ASN A CA 1
ATOM 1691 C C . ASN A 1 223 ? 17.111 -1.778 -28.315 1.00 83.50 223 ASN A C 1
ATOM 1693 O O . ASN A 1 223 ? 17.050 -2.007 -29.521 1.00 83.50 223 ASN A O 1
ATOM 1697 N N . HIS A 1 224 ? 18.167 -2.130 -27.588 1.00 81.44 224 HIS A N 1
ATOM 1698 C CA . HIS A 1 224 ? 19.356 -2.738 -28.191 1.00 81.44 224 HIS A CA 1
ATOM 1699 C C . HIS A 1 224 ? 19.197 -4.228 -28.529 1.00 81.44 224 HIS A C 1
ATOM 1701 O O . HIS A 1 224 ? 19.875 -4.719 -29.428 1.00 81.44 224 HIS A O 1
ATOM 1707 N N . PHE A 1 225 ? 18.323 -4.950 -27.820 1.00 83.31 225 PHE A N 1
ATOM 1708 C CA . PHE A 1 225 ? 18.295 -6.416 -27.824 1.00 83.31 225 PHE A CA 1
ATOM 1709 C C . PHE A 1 225 ? 16.859 -6.975 -27.851 1.00 83.31 225 PHE A C 1
ATOM 1711 O O . PHE A 1 225 ? 16.515 -7.845 -27.050 1.00 83.31 225 PHE A O 1
ATOM 1718 N N . GLU A 1 226 ? 16.001 -6.464 -28.741 1.00 82.12 226 GLU A N 1
ATOM 1719 C CA . GLU A 1 226 ? 14.556 -6.788 -28.794 1.00 82.12 226 GLU A CA 1
ATOM 1720 C C . GLU A 1 226 ? 14.236 -8.281 -28.963 1.00 82.12 226 GLU A C 1
ATOM 1722 O O . GLU A 1 226 ? 13.175 -8.736 -28.549 1.00 82.12 226 GLU A O 1
ATOM 1727 N N . GLU A 1 227 ? 15.160 -9.058 -29.528 1.00 80.12 227 GLU A N 1
ATOM 1728 C CA . GLU A 1 227 ? 15.009 -10.509 -29.688 1.00 80.12 227 GLU A CA 1
ATOM 1729 C C . GLU A 1 227 ? 15.340 -11.297 -28.409 1.00 80.12 227 GLU A C 1
ATOM 1731 O O . GLU A 1 227 ? 14.960 -12.457 -28.281 1.00 80.12 227 GLU A O 1
ATOM 1736 N N . SER A 1 228 ? 16.076 -10.692 -27.469 1.00 73.12 228 SER A N 1
ATOM 1737 C CA . SER A 1 228 ? 16.573 -11.356 -26.252 1.00 73.12 228 SER A CA 1
ATOM 1738 C C . SER A 1 228 ? 15.862 -10.906 -24.974 1.00 73.12 228 SER A C 1
ATOM 1740 O O . SER A 1 228 ? 15.850 -11.656 -24.002 1.00 73.12 228 SER A O 1
ATOM 1742 N N . PHE A 1 229 ? 15.268 -9.709 -24.959 1.00 78.25 229 PHE A N 1
ATOM 1743 C CA . PHE A 1 229 ? 14.625 -9.148 -23.768 1.00 78.25 229 PHE A CA 1
ATOM 1744 C C . PHE A 1 229 ? 13.259 -8.550 -24.091 1.00 78.25 229 PHE A C 1
ATOM 1746 O O . PHE A 1 229 ? 13.021 -8.034 -25.182 1.00 78.25 229 PHE A O 1
ATOM 1753 N N . GLN A 1 230 ? 12.363 -8.558 -23.104 1.00 79.56 230 GLN A N 1
ATOM 1754 C CA . GLN A 1 230 ? 11.072 -7.887 -23.234 1.00 79.56 230 GLN A CA 1
ATOM 1755 C C . GLN A 1 230 ? 11.221 -6.388 -22.973 1.00 79.56 230 GLN A C 1
ATOM 1757 O O . GLN A 1 230 ? 11.590 -5.980 -21.873 1.00 79.56 230 GLN A O 1
ATOM 1762 N N . TYR A 1 231 ? 10.866 -5.565 -23.957 1.00 80.44 231 TYR A N 1
ATOM 1763 C CA . TYR A 1 231 ? 10.891 -4.112 -23.820 1.00 80.44 231 TYR A CA 1
ATOM 1764 C C . TYR A 1 231 ? 9.498 -3.543 -23.554 1.00 80.44 231 TYR A C 1
ATOM 1766 O O . TYR A 1 231 ? 8.508 -3.920 -24.185 1.00 80.44 231 TYR A O 1
ATOM 1774 N N . LYS A 1 232 ? 9.423 -2.579 -22.636 1.00 78.75 232 LYS A N 1
ATOM 1775 C CA . LYS A 1 232 ? 8.260 -1.702 -22.462 1.00 78.75 232 LYS A CA 1
ATOM 1776 C C . LYS A 1 232 ? 8.724 -0.256 -22.397 1.00 78.75 232 LYS A C 1
ATOM 1778 O O . LYS A 1 232 ? 9.790 0.032 -21.876 1.00 78.75 232 LYS A O 1
ATOM 1783 N N . SER A 1 233 ? 7.889 0.667 -22.852 1.00 75.31 233 SER A N 1
ATOM 1784 C CA . SER A 1 233 ? 8.188 2.099 -22.774 1.00 75.31 233 SER A CA 1
ATOM 1785 C C . SER A 1 233 ? 7.087 2.815 -22.013 1.00 75.31 233 SER A C 1
ATOM 1787 O O . SER A 1 233 ? 5.905 2.562 -22.249 1.00 75.31 233 SER A O 1
ATOM 1789 N N . ILE A 1 234 ? 7.450 3.728 -21.109 1.00 67.62 234 ILE A N 1
ATOM 1790 C CA . ILE A 1 234 ? 6.462 4.588 -20.448 1.00 67.62 234 ILE A CA 1
ATOM 1791 C C . ILE A 1 234 ? 6.201 5.801 -21.353 1.00 67.62 234 ILE A C 1
ATOM 1793 O O . ILE A 1 234 ? 7.085 6.649 -21.508 1.00 67.62 234 ILE A O 1
ATOM 1797 N N . PRO A 1 235 ? 5.002 5.938 -21.952 1.00 60.75 235 PRO A N 1
ATOM 1798 C CA . PRO A 1 235 ? 4.723 7.037 -22.865 1.00 60.75 235 PRO A CA 1
ATOM 1799 C C . PRO A 1 235 ? 4.716 8.376 -22.119 1.00 60.75 235 PRO A C 1
ATOM 1801 O O . PRO A 1 235 ? 3.946 8.592 -21.176 1.00 60.75 235 PRO A O 1
ATOM 1804 N N . LYS A 1 236 ? 5.538 9.325 -22.578 1.00 56.62 236 LYS A N 1
ATOM 1805 C CA . LYS A 1 236 ? 5.460 10.720 -22.131 1.00 56.62 236 LYS A CA 1
ATOM 1806 C C . LYS A 1 236 ? 4.257 11.379 -22.812 1.00 56.62 236 LYS A C 1
ATOM 1808 O O . LYS A 1 236 ? 4.279 11.612 -24.016 1.00 56.62 236 LYS A O 1
ATOM 1813 N N . LYS A 1 237 ? 3.204 11.725 -22.059 1.00 47.25 237 LYS A N 1
ATOM 1814 C CA . LYS A 1 237 ? 2.198 12.689 -22.546 1.00 47.25 237 LYS A CA 1
ATOM 1815 C C . LYS A 1 237 ? 2.868 14.061 -22.632 1.00 47.25 237 LYS A C 1
ATOM 1817 O O . LYS A 1 237 ? 2.958 14.755 -21.624 1.00 47.25 237 LYS A O 1
ATOM 1822 N N . VAL A 1 238 ? 3.350 14.434 -23.813 1.00 41.44 238 VAL A N 1
ATOM 1823 C CA . VAL A 1 238 ? 3.796 15.802 -24.103 1.00 41.44 238 VAL A CA 1
ATOM 1824 C C . VAL A 1 238 ? 2.538 16.635 -24.393 1.00 41.44 238 VAL A C 1
ATOM 1826 O O . VAL A 1 238 ? 1.856 16.343 -25.377 1.00 41.44 238 VAL A O 1
ATOM 1829 N N . PRO A 1 239 ? 2.149 17.625 -23.566 1.00 32.69 239 PRO A N 1
ATOM 1830 C CA . PRO A 1 239 ? 1.115 18.568 -23.970 1.00 32.69 239 PRO A CA 1
ATOM 1831 C C . PRO A 1 239 ? 1.667 19.415 -25.122 1.00 32.69 239 PRO A C 1
ATOM 1833 O O . PRO A 1 239 ? 2.745 20.000 -25.024 1.00 32.69 239 PRO A O 1
ATOM 1836 N N . SER A 1 240 ? 0.948 19.438 -26.241 1.00 36.88 240 SER A N 1
ATOM 1837 C CA . SER A 1 240 ? 1.320 20.207 -27.424 1.00 36.88 240 SER A CA 1
ATOM 1838 C C . SER A 1 240 ? 1.403 21.705 -27.107 1.00 36.88 240 SER A C 1
ATOM 1840 O O . SER A 1 240 ? 0.423 22.270 -26.621 1.00 36.88 240 SER A O 1
ATOM 1842 N N . LYS A 1 241 ? 2.517 22.318 -27.532 1.00 34.59 241 LYS A N 1
ATOM 1843 C CA . LYS A 1 241 ? 2.837 23.759 -27.597 1.00 34.59 241 LYS A CA 1
ATOM 1844 C C . LYS A 1 241 ? 3.427 24.387 -26.324 1.00 34.59 241 LYS A C 1
ATOM 1846 O O . LYS A 1 241 ? 2.685 24.937 -25.523 1.00 34.59 241 LYS A O 1
ATOM 1851 N N . THR A 1 242 ? 4.763 24.442 -26.259 1.00 25.98 242 THR A N 1
ATOM 1852 C CA . THR A 1 242 ? 5.549 25.668 -25.974 1.00 25.98 242 THR A CA 1
ATOM 1853 C C . THR A 1 242 ? 7.055 25.434 -26.191 1.00 25.98 242 THR A C 1
ATOM 1855 O O . THR A 1 242 ? 7.502 24.288 -26.123 1.00 25.98 242 THR A O 1
ATOM 1858 N N . PRO A 1 243 ? 7.832 26.486 -26.525 1.00 27.81 243 PRO A N 1
ATOM 1859 C CA . PRO A 1 243 ? 9.208 26.375 -26.998 1.00 27.81 243 PRO A CA 1
ATOM 1860 C C . PRO A 1 243 ? 10.187 26.082 -25.859 1.00 27.81 243 PRO A C 1
ATOM 1862 O O . PRO A 1 243 ? 10.028 26.530 -24.725 1.00 27.81 243 PRO A O 1
ATOM 1865 N N . THR A 1 244 ? 11.217 25.325 -26.207 1.00 32.53 244 THR A N 1
ATOM 1866 C CA . THR A 1 244 ? 12.251 24.751 -25.351 1.00 32.53 244 THR A CA 1
ATOM 1867 C C . THR A 1 244 ? 13.210 25.817 -24.810 1.00 32.53 244 THR A C 1
ATOM 1869 O O . THR A 1 244 ? 14.311 25.990 -25.317 1.00 32.53 244 THR A O 1
ATOM 1872 N N . SER A 1 245 ? 12.823 26.535 -23.758 1.00 26.34 245 SER A N 1
ATOM 1873 C CA . SER A 1 245 ? 13.783 27.222 -22.886 1.00 26.34 245 SER A CA 1
ATOM 1874 C C . SER A 1 245 ? 13.158 27.525 -21.525 1.00 26.34 245 SER A C 1
ATOM 1876 O O . SER A 1 245 ? 12.136 28.201 -21.457 1.00 26.34 245 SER A O 1
ATOM 1878 N N . CYS A 1 246 ? 13.825 27.068 -20.462 1.00 22.48 246 CYS A N 1
ATOM 1879 C CA . CYS A 1 246 ? 13.615 27.444 -19.058 1.00 22.48 246 CYS A CA 1
ATOM 1880 C C . CYS A 1 246 ? 12.430 26.791 -18.319 1.00 22.48 246 CYS A C 1
ATOM 1882 O O . CYS A 1 246 ? 11.409 27.420 -18.078 1.00 22.48 246 CYS A O 1
ATOM 1884 N N . LEU A 1 247 ? 12.646 25.567 -17.822 1.00 24.64 247 LEU A N 1
ATOM 1885 C CA . LEU A 1 247 ? 12.184 25.143 -16.490 1.00 24.64 247 LEU A CA 1
ATOM 1886 C C . LEU A 1 247 ? 13.316 24.340 -15.834 1.00 24.64 247 LEU A C 1
ATOM 1888 O O . LEU A 1 247 ? 13.374 23.113 -15.898 1.00 24.64 247 LEU A O 1
ATOM 1892 N N . SER A 1 248 ? 14.271 25.075 -15.271 1.00 23.72 248 SER A N 1
ATOM 1893 C CA . SER A 1 248 ? 15.237 24.570 -14.303 1.00 23.72 248 SER A CA 1
ATOM 1894 C C . SER A 1 248 ? 14.580 24.485 -12.918 1.00 23.72 248 SER A C 1
ATOM 1896 O O . SER A 1 248 ? 13.721 25.296 -12.589 1.00 23.72 248 SER A O 1
ATOM 1898 N N . GLN A 1 249 ? 15.063 23.524 -12.120 1.00 20.02 249 GLN A N 1
ATOM 1899 C CA . GLN A 1 249 ? 14.788 23.237 -10.699 1.00 20.02 249 GLN A CA 1
ATOM 1900 C C . GLN A 1 249 ? 13.761 22.126 -10.388 1.00 20.02 249 GLN A C 1
ATOM 1902 O O . GLN A 1 249 ? 12.552 22.306 -10.487 1.00 20.02 249 GLN A O 1
ATOM 1907 N N . GLY A 1 250 ? 14.289 20.998 -9.882 1.00 20.25 250 GLY A N 1
ATOM 1908 C CA . GLY A 1 250 ? 13.612 20.182 -8.863 1.00 20.25 250 GLY A CA 1
ATOM 1909 C C . GLY A 1 250 ? 13.233 18.740 -9.226 1.00 20.25 250 GLY A C 1
ATOM 1910 O O . GLY A 1 250 ? 12.055 18.459 -9.398 1.00 20.25 250 GLY A O 1
ATOM 1911 N N . SER A 1 251 ? 14.232 17.844 -9.255 1.00 24.55 251 SER A N 1
ATOM 1912 C CA . SER A 1 251 ? 14.245 16.503 -8.616 1.00 24.55 251 SER A CA 1
ATOM 1913 C C . SER A 1 251 ? 13.087 15.528 -8.939 1.00 24.55 251 SER A C 1
ATOM 1915 O O . SER A 1 251 ? 11.961 15.719 -8.506 1.00 24.55 251 SER A O 1
ATOM 1917 N N . LEU A 1 252 ? 13.252 14.394 -9.633 1.00 26.17 252 LEU A N 1
ATOM 1918 C CA . LEU A 1 252 ? 14.226 13.330 -9.341 1.00 26.17 252 LEU A CA 1
ATOM 1919 C C . LEU A 1 252 ? 14.453 12.353 -10.526 1.00 26.17 252 LEU A C 1
ATOM 1921 O O . LEU A 1 252 ? 15.089 11.326 -10.347 1.00 26.17 252 LEU A O 1
ATOM 1925 N N . LEU A 1 253 ? 13.904 12.616 -11.719 1.00 29.03 253 LEU A N 1
ATOM 1926 C CA . LEU A 1 253 ? 13.870 11.640 -12.833 1.00 29.03 253 LEU A CA 1
ATOM 1927 C C . LEU A 1 253 ? 13.940 12.294 -14.229 1.00 29.03 253 LEU A C 1
ATOM 1929 O O . LEU A 1 253 ? 13.426 11.748 -15.203 1.00 29.03 253 LEU A O 1
ATOM 1933 N N . HIS A 1 254 ? 14.484 13.510 -14.338 1.00 25.25 254 HIS A N 1
ATOM 1934 C CA . HIS A 1 254 ? 14.254 14.350 -15.524 1.00 25.25 254 HIS A CA 1
ATOM 1935 C C . HIS A 1 254 ? 15.479 14.674 -16.384 1.00 25.25 254 HIS A C 1
ATOM 1937 O O . HIS A 1 254 ? 15.353 15.419 -17.350 1.00 25.25 254 HIS A O 1
ATOM 1943 N N . HIS A 1 255 ? 16.638 14.091 -16.100 1.00 23.56 255 HIS A N 1
ATOM 1944 C CA . HIS A 1 255 ? 17.802 14.206 -16.968 1.00 23.56 255 HIS A CA 1
ATOM 1945 C C . HIS A 1 255 ? 18.697 12.990 -16.765 1.00 23.56 255 HIS A C 1
ATOM 1947 O O . HIS A 1 255 ? 19.031 12.674 -15.630 1.00 23.56 255 HIS A O 1
ATOM 1953 N N . ASN A 1 256 ? 19.113 12.385 -17.874 1.00 27.72 256 ASN A N 1
ATOM 1954 C CA . ASN A 1 256 ? 20.052 11.265 -17.978 1.00 27.72 256 ASN A CA 1
ATOM 1955 C C . ASN A 1 256 ? 19.394 9.892 -17.809 1.00 27.72 256 ASN A C 1
ATOM 1957 O O . ASN A 1 256 ? 18.650 9.644 -16.866 1.00 27.72 256 ASN A O 1
ATOM 1961 N N . GLY A 1 257 ? 19.608 9.057 -18.831 1.00 28.27 257 GLY A N 1
ATOM 1962 C CA . GLY A 1 257 ? 18.911 7.801 -19.070 1.00 28.27 257 GLY A CA 1
ATOM 1963 C C . GLY A 1 257 ? 18.902 6.906 -17.845 1.00 28.27 257 GLY A C 1
ATOM 1964 O O . GLY A 1 257 ? 19.940 6.703 -17.227 1.00 28.27 257 GLY A O 1
ATOM 1965 N N . GLY A 1 258 ? 17.720 6.401 -17.522 1.00 27.88 258 GLY A N 1
ATOM 1966 C CA . GLY A 1 258 ? 17.512 5.355 -16.546 1.00 27.88 258 GLY A CA 1
ATOM 1967 C C . GLY A 1 258 ? 16.564 4.338 -17.164 1.00 27.88 258 GLY A C 1
ATOM 1968 O O . GLY A 1 258 ? 15.438 4.715 -17.471 1.00 27.88 258 GLY A O 1
ATOM 1969 N N . ASP A 1 259 ? 16.991 3.103 -17.377 1.00 32.56 259 ASP A N 1
ATOM 1970 C CA . ASP A 1 259 ? 16.097 2.004 -17.724 1.00 32.56 259 ASP A CA 1
ATOM 1971 C C . ASP A 1 259 ? 15.775 1.244 -16.436 1.00 32.56 259 ASP A C 1
ATOM 1973 O O . ASP A 1 259 ? 16.638 1.015 -15.582 1.00 32.56 259 ASP A O 1
ATOM 1977 N N . ILE A 1 260 ? 14.492 0.940 -16.250 1.00 38.38 260 ILE A N 1
ATOM 1978 C CA . ILE A 1 260 ? 14.009 0.136 -15.130 1.00 38.38 260 ILE A CA 1
ATOM 1979 C C . ILE A 1 260 ? 14.088 -1.319 -15.581 1.00 38.38 260 ILE A C 1
ATOM 1981 O O . ILE A 1 260 ? 13.469 -1.697 -16.571 1.00 38.38 260 ILE A O 1
ATOM 1985 N N . ILE A 1 261 ? 14.864 -2.126 -14.873 1.00 41.69 261 ILE A N 1
ATOM 1986 C CA . ILE A 1 261 ? 15.263 -3.454 -15.322 1.00 41.69 261 ILE A CA 1
ATOM 1987 C C . ILE A 1 261 ? 14.700 -4.499 -14.348 1.00 41.69 261 ILE A C 1
ATOM 1989 O O . ILE A 1 261 ? 14.960 -4.412 -13.149 1.00 41.69 261 ILE A O 1
ATOM 1993 N N . THR A 1 262 ? 13.924 -5.472 -14.835 1.00 33.34 262 THR A N 1
ATOM 1994 C CA . THR A 1 262 ? 13.245 -6.477 -13.988 1.00 33.34 262 THR A CA 1
ATOM 1995 C C . THR A 1 262 ? 13.602 -7.911 -14.397 1.00 33.34 262 THR A C 1
ATOM 1997 O O . THR A 1 262 ? 13.372 -8.274 -15.555 1.00 33.34 262 THR A O 1
ATOM 2000 N N . PRO A 1 263 ? 14.129 -8.7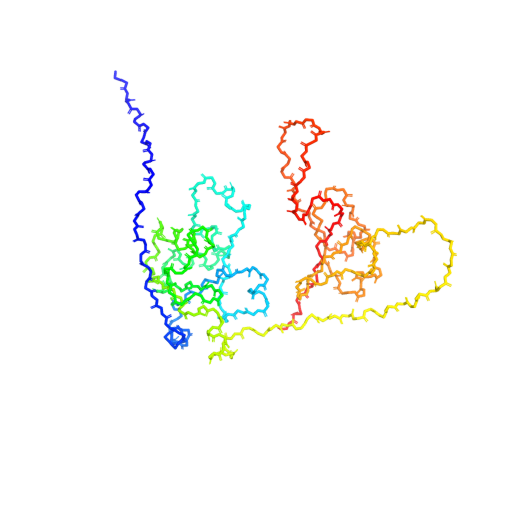56 -13.493 1.00 33.06 263 PRO A N 1
ATOM 2001 C CA . PRO A 1 263 ? 14.072 -10.214 -13.641 1.00 33.06 263 PRO A CA 1
ATOM 2002 C C . PRO A 1 263 ? 12.700 -10.819 -13.274 1.00 33.06 263 PRO A C 1
ATOM 2004 O O . PRO A 1 263 ? 11.886 -10.198 -12.592 1.00 33.06 263 PRO A O 1
ATOM 2007 N N . HIS A 1 264 ? 12.431 -12.036 -13.763 1.00 36.81 264 HIS A N 1
ATOM 2008 C CA . HIS A 1 264 ? 11.219 -12.815 -13.465 1.00 36.81 264 HIS A CA 1
ATOM 2009 C C . HIS A 1 264 ? 11.241 -13.378 -12.025 1.00 36.81 264 HIS A C 1
ATOM 2011 O O . HIS A 1 264 ? 12.317 -13.725 -11.534 1.00 36.81 264 HIS A O 1
ATOM 2017 N N . PRO A 1 265 ? 10.079 -13.562 -11.362 1.00 33.00 265 PRO A N 1
ATOM 2018 C CA . PRO A 1 265 ? 9.992 -14.389 -10.159 1.00 33.00 265 PRO A CA 1
ATOM 2019 C C . PRO A 1 265 ? 10.272 -15.864 -10.510 1.00 33.00 265 PRO A C 1
ATOM 2021 O O . PRO A 1 265 ? 9.877 -16.308 -11.594 1.00 33.00 265 PRO A O 1
ATOM 2024 N N . PRO A 1 266 ? 10.914 -16.651 -9.625 1.00 30.84 266 PRO A N 1
ATOM 2025 C CA . PRO A 1 266 ? 11.002 -18.091 -9.818 1.00 30.84 266 PRO A CA 1
ATOM 2026 C C . PRO A 1 266 ? 9.590 -18.692 -9.794 1.00 30.84 266 PRO A C 1
ATOM 2028 O O . PRO A 1 266 ? 8.815 -18.446 -8.873 1.00 30.84 266 PRO A O 1
ATOM 2031 N N . LEU A 1 267 ? 9.259 -19.471 -10.825 1.00 31.59 267 LEU A N 1
ATOM 2032 C CA . LEU A 1 267 ? 8.112 -20.373 -10.806 1.00 31.59 267 LEU A CA 1
ATOM 2033 C C . LEU A 1 267 ? 8.449 -21.540 -9.876 1.00 31.59 267 LEU A C 1
ATOM 2035 O O . LEU A 1 267 ? 9.169 -22.436 -10.304 1.00 31.59 267 LEU A O 1
ATOM 2039 N N . TYR A 1 268 ? 7.940 -21.511 -8.645 1.00 33.06 268 TYR A N 1
ATOM 2040 C CA . TYR A 1 268 ? 7.620 -22.695 -7.841 1.00 33.06 268 TYR A CA 1
ATOM 2041 C C . TYR A 1 268 ? 6.448 -22.382 -6.915 1.00 33.06 268 TYR A C 1
ATOM 2043 O O . TYR A 1 268 ? 6.509 -21.338 -6.228 1.00 33.06 268 TYR A O 1
#

Foldseek 3Di:
DDDDPPPPPPDDPDPDPDFAAADELVVVVCQPPDPQVQEEEEEQEDPLVVQQKDFPRHAYFQDDPVLVVVCVPAQALCNGGVDPVVSVCQQQLSHQAYEYFYQFAQHPVPDDCPGSRVSNVVNCVVPPSNHRYYYYGGGPNNNCVVCVVRMDHAPPQPPPVPPPPDDPPDDDDPDDDPPLQPDAFDPPGRQKTKHFLNNQLDPVRCVSSQWAEKEWADPPRDNNCVPRHHYHYDDDPDDDDDDDDDDDDDDDPPDGGIIITGHDDDDD

Sequence (268 aa):
MYLDLAFSARRPPTMVIMEVPSIDAVSLRGLLEGEDPGCLVLDCRSFFSFNSSHISGSTNVRFSTIVRRRARGGLGVGHIVPNEDTRNRLLSGEYRSVVFLDDRSLDFGQVKKDGTLMLAVTALCRDPCGASVFFLKGGFDTFSSEYPEMCTKPSAPQGLSLPLSARPDSADSPCRTPLYDQGGPVEILPFLYLGSAYHASRKDMLDMLGITALINVSANCPNHFEESFQYKSIPKKVPSKTPTSCLSQGSLLHHNGGDIITPHPPLY

pLDDT: mean 71.95, std 23.48, range [20.02, 98.31]